Protein AF-A0A535V1Q8-F1 (afdb_monomer)

Solvent-accessible surface area (backbone atoms only — not comparable to full-atom values): 14779 Å² total; per-residue (Å²): 111,71,44,49,56,50,52,43,50,46,38,48,41,29,39,69,74,66,51,69,52,62,76,58,36,22,31,28,32,49,32,78,29,27,42,42,20,44,42,46,48,55,45,46,55,75,57,19,71,94,38,51,42,44,57,33,40,35,29,72,41,60,79,84,56,92,63,55,69,59,51,49,49,54,42,44,52,53,28,53,77,60,76,33,49,66,48,80,43,81,41,83,61,75,93,63,82,60,61,65,60,43,44,51,51,47,48,54,51,53,54,52,51,51,16,60,76,67,62,24,69,32,36,40,38,44,43,26,29,54,56,33,17,50,49,19,52,53,31,53,74,71,72,47,52,78,70,43,37,24,41,76,62,60,58,54,88,44,42,27,26,56,40,42,88,38,44,61,69,45,26,46,45,28,28,60,72,72,70,49,82,51,50,82,62,69,72,67,69,35,72,92,36,68,69,27,36,39,64,75,47,49,51,54,58,46,31,74,79,36,78,60,40,54,58,51,40,36,50,47,12,52,53,39,39,53,56,38,55,77,67,69,54,76,92,71,66,91,68,78,74,82,90,70,78,76,76,79,84,60,88,83,71,81,83,78,80,85,77,94,81,80,84,136

Sequence (264 aa):
MPAVARVRREVARALDRDRLIAPGEGVVVACSGGPDSTTLLDALARLAPPRGLRLCAVHVDHGLREGSAAEADVVAAEASRLGVTFAALRVEVEPGGSLQDAARRARHTALRAAAAEHGAGSIALGHTADDQAETVLMRALSGATPRALAGMAPRSGRLVRPLLRLWRRDTLAYCAALGIEPLDDPSNHDPRFLRSQVRHRLLPALEEVFPAARRRLVALAEGQRRVLEARGVPEGEERGRDGRMAEPVHPDRALSDPMLDCPP

Nearest PDB structures (foldseek):
  2e89-assembly2_C  TM=9.093E-01  e=1.420E-15  Aquifex aeolicus
  1ni5-assembly1_A-2  TM=8.760E-01  e=1.789E-12  Escherichia coli
  6scy-assembly1_A  TM=8.051E-01  e=8.244E-13  Methanococcus maripaludis S2
  6scy-assembly1_B  TM=7.962E-01  e=4.583E-12  Methanococcus maripaludis S2
  5ahw-assembly1_B  TM=5.843E-01  e=1.989E-02  Mycolicibacterium smegmatis MC2 155

Foldseek 3Di:
DVLQVVLLVLLVCCCPVVVLDAQLFEEEQEAQLALLSLLVLLSCLVVCPVRNYAYEYEYEAAVPDPPSVVSLVLSVVSCVVSVHHYDYHYFYQDDDDDSVVSSVVRSVVVQVVVCVVRVGQAYEYSAALLNQLLQLVVCVVVPHDLLSLLGDDCDARRYHYSRHHPDPVSSVVNCVVVVHDGDDDCVCCDPVDPSNCCNPPVVVVVCVVPPPSSVVSSVSSVVSVVVCVVVVNDNDHPPDDPDDDPDPPDPPPPPDDDDPDDDD

Secondary structure (DSSP, 8-state):
-HHHHHHHHHHHHHHHTS--S-TT-EEEEE--SSHHHHHHHHHHHHHSGGGT-EEEEEEEE-S-STTHHHHHHHHHHHHHHTT-EEEEEE----SSS-HHHHHHHHHHHHHHHHHHHTTEEEEEE---HHHHHHHHHHH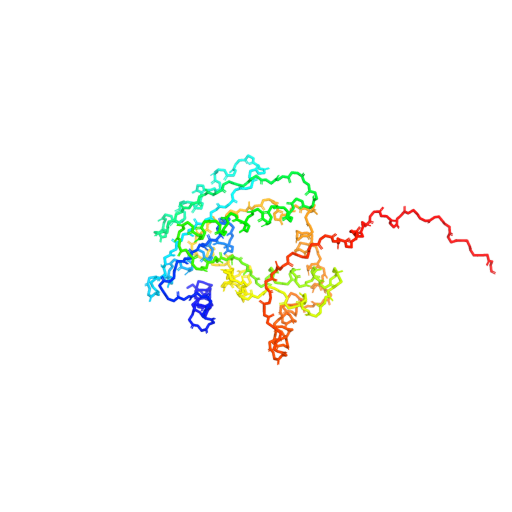HHTT--TTGGG---SEETTEE-TTTTS-HHHHHHHHHHHT------GGGG-TTSHHHHIIIIIHHHHHHHSTTHHHHHHHHHHHHHHHHHHTT-------PPPS-PPPP--GGGSS---------

pLDDT: mean 84.7, std 19.57, range [26.69, 98.44]

Structure (mmCIF, N/CA/C/O backbone):
data_AF-A0A535V1Q8-F1
#
_entry.id   AF-A0A535V1Q8-F1
#
loop_
_atom_site.group_PDB
_atom_site.id
_atom_site.type_symbol
_atom_site.label_atom_id
_atom_site.label_alt_id
_atom_site.label_comp_id
_atom_site.label_asym_id
_atom_site.label_entity_id
_atom_site.label_seq_id
_atom_site.pdbx_PDB_ins_code
_atom_site.Cartn_x
_atom_site.Cartn_y
_atom_site.Cartn_z
_atom_site.occupancy
_atom_site.B_iso_or_equiv
_atom_site.auth_seq_id
_atom_site.auth_comp_id
_atom_site.auth_asym_id
_atom_site.auth_atom_id
_atom_site.pdbx_PDB_model_num
ATOM 1 N N . MET A 1 1 ? -14.167 -18.225 -3.695 1.00 80.00 1 MET A N 1
ATOM 2 C CA . MET A 1 1 ? -13.577 -17.121 -4.492 1.00 80.00 1 MET A CA 1
ATOM 3 C C . MET A 1 1 ? -12.063 -17.078 -4.273 1.00 80.00 1 MET A C 1
ATOM 5 O O . MET A 1 1 ? -11.625 -16.604 -3.226 1.00 80.00 1 MET A O 1
ATOM 9 N N . PRO A 1 2 ? -11.251 -17.629 -5.194 1.00 90.12 2 PRO A N 1
ATOM 10 C CA . PRO A 1 2 ? -9.809 -17.832 -4.987 1.00 90.12 2 PRO A CA 1
ATOM 11 C C . PRO A 1 2 ? -9.004 -16.554 -4.699 1.00 90.12 2 PRO A C 1
ATOM 13 O O . PRO A 1 2 ? -8.135 -16.570 -3.827 1.00 90.12 2 PRO A O 1
ATOM 16 N N . ALA A 1 3 ? -9.318 -15.443 -5.378 1.00 92.50 3 ALA A N 1
ATOM 17 C CA . ALA A 1 3 ? -8.649 -14.154 -5.171 1.00 92.50 3 ALA A CA 1
ATOM 18 C C . ALA A 1 3 ? -8.839 -13.632 -3.736 1.00 92.50 3 ALA A C 1
ATOM 20 O O . ALA A 1 3 ? -7.866 -13.284 -3.068 1.00 92.50 3 ALA A O 1
ATOM 21 N N . VAL A 1 4 ? -10.075 -13.698 -3.223 1.00 96.88 4 VAL A N 1
ATOM 22 C CA . VAL A 1 4 ? -10.421 -13.289 -1.851 1.00 96.88 4 VAL A CA 1
ATOM 23 C C . VAL A 1 4 ? -9.626 -14.075 -0.814 1.00 96.88 4 VAL A C 1
ATOM 25 O O . VAL A 1 4 ? -8.990 -13.495 0.068 1.00 96.88 4 VAL A O 1
ATOM 28 N N . ALA A 1 5 ? -9.607 -15.402 -0.950 1.00 96.88 5 ALA A N 1
ATOM 29 C CA . ALA A 1 5 ? -8.863 -16.271 -0.043 1.00 96.88 5 ALA A CA 1
ATOM 30 C C . ALA A 1 5 ? -7.353 -15.994 -0.088 1.00 96.88 5 ALA A C 1
ATOM 32 O O . ALA A 1 5 ? -6.692 -16.006 0.949 1.00 96.88 5 ALA A O 1
ATOM 33 N N . ARG A 1 6 ? -6.797 -15.721 -1.276 1.00 96.94 6 ARG A N 1
ATOM 34 C CA . ARG A 1 6 ? -5.372 -15.421 -1.436 1.00 96.94 6 ARG A CA 1
ATOM 35 C C . ARG A 1 6 ? -4.975 -14.118 -0.751 1.00 96.94 6 ARG A C 1
ATOM 37 O O . ARG A 1 6 ? -4.019 -14.138 0.017 1.00 96.94 6 ARG A O 1
ATOM 44 N N . VAL A 1 7 ? -5.701 -13.026 -0.992 1.00 98.06 7 VAL A N 1
ATOM 45 C CA . VAL A 1 7 ? -5.404 -11.731 -0.361 1.00 98.06 7 VAL A CA 1
ATOM 46 C C . VAL A 1 7 ? -5.531 -11.830 1.155 1.00 98.06 7 VAL A C 1
ATOM 48 O O . VAL A 1 7 ? -4.588 -11.487 1.862 1.00 98.06 7 VAL A O 1
ATOM 51 N N . ARG A 1 8 ? -6.646 -12.371 1.670 1.00 97.69 8 ARG A N 1
ATOM 52 C CA . ARG A 1 8 ? -6.853 -12.502 3.123 1.00 97.69 8 ARG A CA 1
ATOM 53 C C . ARG A 1 8 ? -5.783 -13.364 3.782 1.00 97.69 8 ARG A C 1
ATOM 55 O O . ARG A 1 8 ? -5.332 -13.031 4.870 1.00 97.69 8 ARG A O 1
ATOM 62 N N . ARG A 1 9 ? -5.335 -14.437 3.125 1.00 97.69 9 ARG A N 1
ATOM 63 C CA . ARG A 1 9 ? -4.244 -15.280 3.631 1.00 97.69 9 ARG A CA 1
ATOM 64 C C . ARG A 1 9 ? -2.910 -14.539 3.683 1.00 97.69 9 ARG A C 1
ATOM 66 O O . ARG A 1 9 ? -2.201 -14.678 4.673 1.00 97.69 9 ARG A O 1
ATOM 73 N N . GLU A 1 10 ? -2.560 -13.763 2.658 1.00 97.62 10 GLU A N 1
ATOM 74 C CA . GLU A 1 10 ? -1.312 -12.984 2.684 1.00 97.62 10 GLU A CA 1
ATOM 75 C C . GLU A 1 10 ? -1.365 -11.851 3.716 1.00 97.62 10 GLU A C 1
ATOM 77 O O . GLU A 1 10 ? -0.395 -11.659 4.446 1.00 97.62 10 GLU A O 1
ATOM 82 N N . VAL A 1 11 ? -2.503 -11.164 3.862 1.00 97.94 11 VAL A N 1
ATOM 83 C CA . VAL A 1 11 ? -2.675 -10.155 4.920 1.00 97.94 11 VAL A CA 1
ATOM 84 C C . VAL A 1 11 ? -2.616 -10.809 6.303 1.00 97.94 11 VAL A C 1
ATOM 86 O O . VAL A 1 11 ? -1.892 -10.325 7.165 1.00 97.94 11 VAL A O 1
ATOM 89 N N . ALA A 1 12 ? -3.281 -11.948 6.515 1.00 97.50 12 ALA A N 1
ATOM 90 C CA . ALA A 1 12 ? -3.191 -12.695 7.771 1.00 97.50 12 ALA A CA 1
ATOM 91 C C . ALA A 1 12 ? -1.749 -13.125 8.076 1.00 97.50 12 ALA A C 1
ATOM 93 O O . ALA A 1 12 ? -1.276 -12.942 9.191 1.00 97.50 12 ALA A O 1
ATOM 94 N N . ARG A 1 13 ? -0.999 -13.603 7.075 1.00 96.56 13 ARG A N 1
ATOM 95 C CA . ARG A 1 13 ? 0.431 -13.906 7.225 1.00 96.56 13 ARG A CA 1
ATOM 96 C C . ARG A 1 13 ? 1.229 -12.670 7.648 1.00 96.56 13 ARG A C 1
ATOM 98 O O . ARG A 1 13 ? 2.085 -12.786 8.523 1.00 96.56 13 ARG A O 1
ATOM 105 N N . ALA A 1 14 ? 0.958 -11.514 7.048 1.00 95.75 14 ALA A N 1
ATOM 106 C CA . ALA A 1 14 ? 1.628 -10.265 7.392 1.00 95.75 14 ALA A CA 1
ATOM 107 C C . ALA A 1 14 ? 1.353 -9.843 8.852 1.00 95.75 14 ALA A C 1
ATOM 109 O O . ALA A 1 14 ? 2.249 -9.348 9.535 1.00 95.75 14 ALA A O 1
ATOM 110 N N . LEU A 1 15 ? 0.135 -10.082 9.346 1.00 95.50 15 LEU A N 1
ATOM 111 C CA . LEU A 1 15 ? -0.253 -9.813 10.733 1.00 95.50 15 LEU A CA 1
ATOM 112 C C . LEU A 1 15 ? 0.349 -10.832 11.715 1.00 95.50 15 LEU A C 1
ATOM 114 O O . LEU A 1 15 ? 0.935 -10.441 12.717 1.00 95.50 15 LEU A O 1
ATOM 118 N N . ASP A 1 16 ? 0.246 -12.129 11.423 1.00 94.06 16 ASP A N 1
ATOM 119 C CA . ASP A 1 16 ? 0.514 -13.186 12.407 1.00 94.06 16 ASP A CA 1
ATOM 120 C C . ASP A 1 16 ? 1.973 -13.647 12.399 1.00 94.06 16 ASP A C 1
ATOM 122 O O . ASP A 1 16 ? 2.599 -13.816 13.448 1.00 94.06 16 ASP A O 1
ATOM 126 N N . ARG A 1 17 ? 2.522 -13.873 11.201 1.00 92.06 17 ARG A N 1
ATOM 127 C CA . ARG A 1 17 ? 3.876 -14.410 11.024 1.00 92.06 17 ARG A CA 1
ATOM 128 C C . ARG A 1 17 ? 4.903 -13.295 11.014 1.00 92.06 17 ARG A C 1
ATOM 130 O O . ARG A 1 17 ? 5.903 -13.382 11.717 1.00 92.06 17 ARG A O 1
ATOM 137 N N . ASP A 1 18 ? 4.647 -12.275 10.202 1.00 92.19 18 ASP A N 1
ATOM 138 C CA . ASP A 1 18 ? 5.591 -11.174 10.013 1.00 92.19 18 ASP A CA 1
ATOM 139 C C . ASP A 1 18 ? 5.417 -10.100 11.112 1.00 92.19 18 ASP A C 1
ATOM 141 O O . ASP A 1 18 ? 6.227 -9.180 11.198 1.00 92.1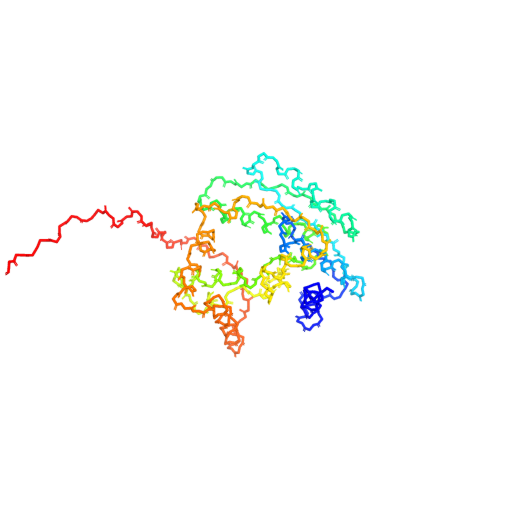9 18 ASP A O 1
ATOM 145 N N . ARG A 1 19 ? 4.386 -10.236 11.971 1.00 93.44 19 ARG A N 1
ATOM 146 C CA . ARG A 1 19 ? 4.063 -9.349 13.106 1.00 93.44 19 ARG A CA 1
ATOM 147 C C . ARG A 1 19 ? 4.113 -7.869 12.730 1.00 93.44 19 ARG A C 1
ATOM 149 O O . ARG A 1 19 ? 4.599 -7.038 13.496 1.00 93.44 19 ARG A O 1
ATOM 156 N N . LEU A 1 20 ? 3.614 -7.531 11.535 1.00 94.25 20 LEU A N 1
ATOM 157 C CA . LEU A 1 20 ? 3.649 -6.151 11.052 1.00 94.25 20 LEU A CA 1
ATOM 158 C C . LEU A 1 20 ? 2.834 -5.211 11.939 1.00 94.25 20 LEU A C 1
ATOM 160 O O . LEU A 1 20 ? 3.200 -4.046 12.042 1.00 94.25 20 LEU A O 1
ATOM 164 N N . ILE A 1 21 ? 1.762 -5.706 12.559 1.00 95.88 21 ILE A N 1
ATOM 165 C CA . ILE A 1 21 ? 0.882 -4.974 13.475 1.00 95.88 21 ILE A CA 1
ATOM 166 C C . ILE A 1 21 ? 0.687 -5.855 14.711 1.00 95.88 21 ILE A C 1
ATOM 168 O O . ILE A 1 21 ? 0.416 -7.051 14.572 1.00 95.88 21 ILE A O 1
ATOM 172 N N . ALA A 1 22 ? 0.832 -5.288 15.906 1.00 94.06 22 ALA A N 1
ATOM 173 C CA . ALA A 1 22 ? 0.635 -6.021 17.146 1.00 94.06 22 ALA A CA 1
ATOM 174 C C . ALA A 1 22 ? -0.866 -6.276 17.416 1.00 94.06 22 ALA A C 1
ATOM 176 O O . ALA A 1 22 ? -1.714 -5.455 17.062 1.00 94.06 22 ALA A O 1
ATOM 177 N N . PRO A 1 23 ? -1.233 -7.395 18.066 1.00 93.75 23 PRO A N 1
ATOM 178 C CA . PRO A 1 23 ? -2.601 -7.606 18.539 1.00 93.75 23 PRO A CA 1
ATOM 179 C C . PRO A 1 23 ? -3.069 -6.469 19.461 1.00 93.75 23 PRO A C 1
ATOM 181 O O . PRO A 1 23 ? -2.282 -5.948 20.250 1.00 93.75 23 PRO A O 1
ATOM 184 N N . GLY A 1 24 ? -4.342 -6.077 19.370 1.00 94.56 24 GLY A N 1
ATOM 185 C CA . GLY A 1 24 ? -4.908 -4.966 20.153 1.00 94.56 24 GLY A CA 1
ATOM 186 C C . GLY A 1 24 ? -4.518 -3.556 19.677 1.00 94.56 24 GLY A C 1
ATOM 187 O O . GLY A 1 24 ? -5.012 -2.560 20.213 1.00 94.56 24 GLY A O 1
ATOM 188 N N . GLU A 1 25 ? -3.628 -3.440 18.689 1.00 95.38 25 GLU A N 1
ATOM 189 C CA . GLU A 1 25 ? -3.101 -2.156 18.230 1.00 95.38 25 GLU A CA 1
ATOM 190 C C . GLU A 1 25 ? -4.149 -1.352 17.439 1.00 95.38 25 GLU A C 1
ATOM 192 O O . GLU A 1 25 ? -4.989 -1.898 16.714 1.00 95.38 25 GLU A O 1
ATOM 197 N N . GLY A 1 26 ? -4.091 -0.024 17.571 1.00 97.50 26 GLY A N 1
ATOM 198 C CA . GLY A 1 26 ? -4.796 0.887 16.672 1.00 97.50 26 GLY A CA 1
ATOM 199 C C . GLY A 1 26 ? -4.066 1.006 15.332 1.00 97.50 26 GLY A C 1
ATOM 200 O O . GLY A 1 26 ? -2.840 1.138 15.302 1.00 97.50 26 GLY A O 1
ATOM 201 N N . VAL A 1 27 ? -4.808 0.993 14.229 1.00 98.25 27 VAL A N 1
ATOM 202 C CA . VAL A 1 27 ? -4.267 1.050 12.869 1.00 98.25 27 VAL A CA 1
ATOM 203 C C . VAL A 1 27 ? -4.996 2.115 12.065 1.00 98.25 27 VAL A C 1
ATOM 205 O O . VAL A 1 27 ? -6.205 2.031 11.857 1.00 98.25 27 VAL A O 1
ATOM 208 N N . VAL A 1 28 ? -4.239 3.081 11.550 1.00 98.44 28 VAL A N 1
ATOM 209 C CA . VAL A 1 28 ? -4.724 3.987 10.506 1.00 98.44 28 VAL A CA 1
ATOM 210 C C . VAL A 1 28 ? -4.522 3.321 9.151 1.00 98.44 28 VAL A C 1
ATOM 212 O O . VAL A 1 28 ? -3.401 2.977 8.788 1.00 98.44 28 VAL A O 1
ATOM 215 N N . VAL A 1 29 ? -5.588 3.132 8.383 1.00 98.44 29 VAL A N 1
ATOM 216 C CA . VAL A 1 29 ? -5.537 2.585 7.024 1.00 98.44 29 VAL A CA 1
ATOM 217 C C . VAL A 1 29 ? -5.627 3.744 6.042 1.00 98.44 29 VAL A C 1
ATOM 219 O O . VAL A 1 29 ? -6.663 4.397 5.949 1.00 98.44 29 VAL A O 1
ATOM 222 N N . ALA A 1 30 ? -4.550 4.014 5.304 1.00 97.00 30 ALA A N 1
ATOM 223 C CA . ALA A 1 30 ? -4.549 5.071 4.299 1.00 97.00 30 ALA A CA 1
ATOM 224 C C . ALA A 1 30 ? -5.372 4.632 3.078 1.00 97.00 30 ALA A C 1
ATOM 226 O O . ALA A 1 30 ? -4.892 3.844 2.257 1.00 97.00 30 ALA A O 1
ATOM 227 N N . CYS A 1 31 ? -6.591 5.156 2.954 1.00 95.56 31 CYS A N 1
ATOM 228 C CA . CYS A 1 31 ? -7.559 4.749 1.945 1.00 95.56 31 CYS A CA 1
ATOM 229 C C . CYS A 1 31 ? -7.785 5.858 0.914 1.00 95.56 31 CYS A C 1
ATOM 231 O O . CYS A 1 31 ? -8.456 6.848 1.184 1.00 95.56 31 CYS A O 1
ATOM 233 N N . SER A 1 32 ? -7.220 5.700 -0.285 1.00 90.75 32 SER A N 1
ATOM 234 C CA . SER A 1 32 ? -7.452 6.635 -1.395 1.00 90.75 32 SER A CA 1
ATOM 235 C C . SER A 1 32 ? -8.647 6.239 -2.265 1.00 90.75 32 SER A C 1
ATOM 237 O O . SER A 1 32 ? -8.852 6.847 -3.301 1.00 90.75 32 SER A O 1
ATOM 239 N N . GLY A 1 33 ? -9.375 5.175 -1.911 1.00 89.88 33 GLY A N 1
ATOM 240 C CA . GLY A 1 33 ? -10.492 4.625 -2.693 1.00 89.88 33 GLY A CA 1
ATOM 241 C C . GLY A 1 33 ? -10.087 3.783 -3.907 1.00 89.88 33 GLY A C 1
ATOM 242 O O . GLY A 1 33 ? -10.899 3.017 -4.418 1.00 89.88 33 GLY A O 1
ATOM 243 N N . GLY A 1 34 ? -8.818 3.835 -4.319 1.00 92.81 34 GLY A N 1
ATOM 244 C CA . GLY A 1 34 ? -8.265 2.953 -5.348 1.00 92.81 34 GLY A CA 1
ATOM 245 C C . GLY A 1 34 ? -8.200 1.476 -4.922 1.00 92.81 34 GLY A C 1
ATOM 246 O O . GLY A 1 34 ? -8.210 1.174 -3.721 1.00 92.81 34 GLY A O 1
ATOM 247 N N . PRO A 1 35 ? -8.034 0.544 -5.883 1.00 94.94 35 PRO A N 1
ATOM 248 C CA . PRO A 1 35 ? -8.223 -0.898 -5.678 1.00 94.94 35 PRO A CA 1
ATOM 249 C C . PRO A 1 35 ? -7.353 -1.480 -4.566 1.00 94.94 35 PRO A C 1
ATOM 251 O O . PRO A 1 35 ? -7.832 -2.265 -3.747 1.00 94.94 35 PRO A O 1
ATOM 254 N N . ASP A 1 36 ? -6.086 -1.072 -4.494 1.00 96.88 36 ASP A N 1
ATOM 255 C CA . ASP A 1 36 ? -5.146 -1.596 -3.501 1.00 96.88 36 ASP A CA 1
ATOM 256 C C . ASP A 1 36 ? -5.506 -1.134 -2.085 1.00 96.88 36 ASP A C 1
ATOM 258 O O . ASP A 1 36 ? -5.487 -1.920 -1.137 1.00 96.88 36 ASP A O 1
ATOM 262 N N . SER A 1 37 ? -5.879 0.137 -1.936 1.00 96.44 37 SER A N 1
ATOM 263 C CA . SER A 1 37 ? -6.226 0.710 -0.636 1.00 96.44 37 SER A CA 1
ATOM 264 C C . SER A 1 37 ? -7.575 0.207 -0.116 1.00 96.44 37 SER A C 1
ATOM 266 O O . SER A 1 37 ? -7.691 -0.121 1.064 1.00 96.44 37 SER A O 1
ATOM 268 N N . THR A 1 38 ? -8.550 0.029 -1.009 1.00 96.69 38 THR A N 1
ATOM 269 C CA . THR A 1 38 ? -9.867 -0.523 -0.677 1.00 96.69 38 THR A CA 1
ATOM 270 C C . THR A 1 38 ? -9.777 -2.015 -0.358 1.00 96.69 38 THR A C 1
ATOM 272 O O . THR A 1 38 ? -10.343 -2.478 0.631 1.00 96.69 38 THR A O 1
ATOM 275 N N . THR A 1 39 ? -8.970 -2.768 -1.116 1.00 98.12 39 THR A N 1
ATOM 276 C CA . THR A 1 39 ? -8.658 -4.170 -0.798 1.00 98.12 39 THR A CA 1
ATOM 277 C C . THR A 1 39 ? -7.996 -4.299 0.572 1.00 98.12 39 THR A C 1
ATOM 279 O O . THR A 1 39 ? -8.356 -5.184 1.350 1.00 98.12 39 THR A O 1
ATOM 282 N N . LEU A 1 40 ? -7.029 -3.428 0.884 1.00 98.44 40 LEU A N 1
ATOM 283 C CA . LEU A 1 40 ? -6.369 -3.417 2.188 1.00 98.44 40 LEU A CA 1
ATOM 284 C C . LEU A 1 40 ? -7.370 -3.153 3.318 1.00 98.44 40 LEU A C 1
ATOM 286 O O . LEU A 1 40 ? -7.324 -3.854 4.330 1.00 98.44 40 LEU A O 1
ATOM 290 N N . LEU A 1 41 ? -8.264 -2.176 3.140 1.00 98.38 41 LEU A N 1
ATOM 291 C CA . LEU A 1 41 ? -9.291 -1.830 4.118 1.00 98.38 41 LEU A CA 1
ATOM 292 C C . LEU A 1 41 ? -10.244 -3.004 4.385 1.00 98.38 41 LEU A C 1
ATOM 294 O O . LEU A 1 41 ? -10.359 -3.412 5.541 1.00 98.38 41 LEU A O 1
ATOM 298 N N . ASP A 1 42 ? -10.860 -3.601 3.354 1.00 98.12 42 ASP A N 1
ATOM 299 C CA . ASP A 1 42 ? -11.758 -4.756 3.547 1.00 98.12 42 ASP A CA 1
ATOM 300 C C . ASP A 1 42 ? -11.003 -5.942 4.165 1.00 98.12 42 ASP A C 1
ATOM 302 O O . ASP A 1 42 ? -11.471 -6.531 5.141 1.00 98.12 42 ASP A O 1
ATOM 306 N N . ALA A 1 43 ? -9.805 -6.274 3.672 1.00 98.12 43 ALA A N 1
ATOM 307 C CA . ALA A 1 43 ? -9.040 -7.398 4.207 1.00 98.12 43 ALA A CA 1
ATOM 308 C C . ALA A 1 43 ? -8.686 -7.208 5.693 1.00 98.12 43 ALA A C 1
ATOM 310 O O . ALA A 1 43 ? -8.854 -8.145 6.478 1.00 98.12 43 ALA A O 1
ATOM 311 N N . LEU A 1 44 ? -8.238 -6.013 6.098 1.00 98.25 44 LEU A N 1
ATOM 312 C CA . LEU A 1 44 ? -7.956 -5.710 7.502 1.00 98.25 44 LEU A CA 1
ATOM 313 C C . LEU A 1 44 ? -9.230 -5.715 8.348 1.00 98.25 44 LEU A C 1
ATOM 315 O O . LEU A 1 44 ? -9.223 -6.334 9.408 1.00 98.25 44 LEU A O 1
ATOM 319 N N . ALA A 1 45 ? -10.326 -5.112 7.881 1.00 98.00 45 ALA A N 1
ATOM 320 C CA . ALA A 1 45 ? -11.595 -5.080 8.612 1.00 98.00 45 ALA A CA 1
ATOM 321 C C . ALA A 1 45 ? -12.125 -6.487 8.916 1.00 98.00 45 ALA A C 1
ATOM 323 O O . ALA A 1 45 ? -12.611 -6.759 10.011 1.00 98.00 45 ALA A O 1
ATOM 324 N N . ARG A 1 46 ? -11.959 -7.428 7.982 1.00 97.25 46 ARG A N 1
ATOM 325 C CA . ARG A 1 46 ? -12.375 -8.830 8.157 1.00 97.25 46 ARG A CA 1
ATOM 326 C C . ARG A 1 46 ? -11.463 -9.614 9.100 1.00 97.25 46 ARG A C 1
ATOM 328 O O . ARG A 1 46 ? -11.905 -10.588 9.704 1.00 97.25 46 ARG A O 1
ATOM 335 N N . LEU A 1 47 ? -10.192 -9.229 9.199 1.00 97.44 47 LEU A N 1
ATOM 336 C CA . LEU A 1 47 ? -9.176 -9.914 10.004 1.00 97.44 47 LEU A CA 1
ATOM 337 C C . LEU A 1 47 ? -8.959 -9.274 11.383 1.00 97.44 47 LEU A C 1
ATOM 339 O O . LEU A 1 47 ? -8.323 -9.896 12.240 1.00 97.44 47 LEU A O 1
ATOM 343 N N . ALA A 1 48 ? -9.481 -8.068 11.599 1.00 96.81 48 ALA A N 1
ATOM 344 C CA . ALA A 1 48 ? -9.338 -7.288 12.820 1.00 96.81 48 ALA A CA 1
ATOM 345 C C . ALA A 1 48 ? -10.016 -7.905 14.058 1.00 96.81 48 ALA A C 1
ATOM 347 O O . ALA A 1 48 ? -9.335 -7.975 15.084 1.00 96.81 48 ALA A O 1
ATOM 348 N N . PRO A 1 49 ? -11.272 -8.411 14.006 1.00 96.38 49 PRO A N 1
ATOM 349 C CA . PRO A 1 49 ? -11.982 -8.870 15.202 1.00 96.38 49 PRO A CA 1
ATOM 350 C C . PRO A 1 49 ? -11.242 -9.934 16.029 1.00 96.38 49 PRO A C 1
ATOM 352 O O . PRO A 1 49 ? -11.033 -9.698 17.218 1.00 96.38 49 PRO A O 1
ATOM 355 N N . PRO A 1 50 ? -10.744 -11.053 15.455 1.00 96.12 50 PRO A N 1
ATOM 356 C CA . PRO A 1 50 ? -10.025 -12.061 16.243 1.00 96.12 50 PRO A CA 1
ATOM 357 C C . PRO A 1 50 ? -8.661 -11.581 16.771 1.00 96.12 50 PRO A C 1
ATOM 359 O O . PRO A 1 50 ? -8.047 -12.267 17.580 1.00 96.12 50 PRO A O 1
ATOM 362 N N . ARG A 1 51 ? -8.165 -10.427 16.307 1.00 95.69 51 ARG A N 1
ATOM 363 C CA . ARG A 1 51 ? -6.876 -9.834 16.704 1.00 95.69 51 ARG A CA 1
ATOM 364 C C . ARG A 1 51 ? -7.038 -8.609 17.607 1.00 95.69 51 ARG A C 1
ATOM 366 O O . ARG A 1 51 ? -6.034 -8.029 18.016 1.00 95.69 51 ARG A O 1
ATOM 373 N N . GLY A 1 52 ? -8.274 -8.190 17.886 1.00 96.31 52 GLY A N 1
ATOM 374 C CA . GLY A 1 52 ? -8.574 -6.981 18.654 1.00 96.31 52 GLY A CA 1
ATOM 375 C C . GLY A 1 52 ? -8.076 -5.685 18.004 1.00 96.31 52 GLY A C 1
ATOM 376 O O . GLY A 1 52 ? -7.857 -4.706 18.712 1.00 96.31 52 GLY A O 1
ATOM 377 N N . LEU A 1 53 ? -7.842 -5.666 16.686 1.00 97.56 53 LEU A N 1
ATOM 378 C CA . LEU A 1 53 ? -7.337 -4.466 16.011 1.00 97.56 53 LEU A CA 1
ATOM 379 C C . LEU A 1 53 ? -8.426 -3.395 15.949 1.00 97.56 53 LEU A C 1
ATOM 381 O O . LEU A 1 53 ? -9.571 -3.686 15.602 1.00 97.56 53 LEU A O 1
ATOM 385 N N . ARG A 1 54 ? -8.050 -2.145 16.223 1.00 97.25 54 ARG A N 1
ATOM 386 C CA . ARG A 1 54 ? -8.940 -0.985 16.082 1.00 97.25 54 ARG A CA 1
ATOM 387 C C . ARG A 1 54 ? -8.564 -0.236 14.817 1.00 97.25 54 ARG A C 1
ATOM 389 O O . ARG A 1 54 ? -7.452 0.274 14.723 1.00 97.25 54 ARG A O 1
ATOM 396 N N . LEU A 1 55 ? -9.458 -0.201 13.837 1.00 98.12 55 LEU A N 1
ATOM 397 C CA . LEU A 1 55 ? -9.170 0.396 12.536 1.00 98.12 55 LEU A CA 1
ATOM 398 C C . LEU A 1 55 ? -9.777 1.797 12.428 1.00 98.12 55 LEU A C 1
ATOM 400 O O . LEU A 1 55 ? -10.914 2.014 12.839 1.00 98.12 55 LEU A O 1
ATOM 404 N N . CYS A 1 56 ? -9.030 2.711 11.814 1.00 97.88 56 CYS A N 1
ATOM 405 C CA . CYS A 1 56 ? -9.530 3.988 11.317 1.00 97.88 56 CYS A CA 1
ATOM 406 C C . CYS A 1 56 ? -9.106 4.144 9.851 1.00 97.88 56 CYS A C 1
ATOM 408 O O . CYS A 1 56 ? -7.913 4.129 9.544 1.00 97.88 56 CYS A O 1
ATOM 410 N N . ALA A 1 57 ? -10.063 4.246 8.936 1.00 97.94 57 ALA A N 1
ATOM 411 C CA . ALA A 1 57 ? -9.818 4.549 7.536 1.00 97.94 57 ALA A CA 1
ATOM 412 C C . ALA A 1 57 ? -9.604 6.057 7.373 1.00 97.94 57 ALA A C 1
ATOM 414 O O . ALA A 1 57 ? -10.460 6.852 7.752 1.00 97.94 57 ALA A O 1
ATOM 415 N N . VAL A 1 58 ? -8.471 6.447 6.792 1.00 96.88 58 VAL A N 1
ATOM 416 C CA . VAL A 1 58 ? -8.133 7.852 6.559 1.00 96.88 58 VAL A CA 1
ATOM 417 C C . VAL A 1 58 ? -7.975 8.104 5.069 1.00 96.88 58 VAL A C 1
ATOM 419 O O . VAL A 1 58 ? -7.072 7.547 4.434 1.00 96.88 58 VAL A O 1
ATOM 422 N N . HIS A 1 59 ? -8.831 8.964 4.528 1.00 94.50 59 HIS A N 1
ATOM 423 C CA . HIS A 1 59 ? -8.688 9.519 3.188 1.00 94.50 59 HIS A CA 1
ATOM 424 C C . HIS A 1 59 ? -7.960 10.862 3.271 1.00 94.50 59 HIS A C 1
ATOM 426 O O . HIS A 1 59 ? -8.256 11.674 4.144 1.00 94.50 59 HIS A O 1
ATOM 432 N N . VAL A 1 60 ? -6.988 11.089 2.387 1.00 90.19 60 VAL A N 1
ATOM 433 C CA . VAL A 1 60 ? -6.258 12.360 2.317 1.00 90.19 60 VAL A CA 1
ATOM 434 C C . VAL A 1 60 ? -6.558 13.009 0.978 1.00 90.19 60 VAL A C 1
ATOM 436 O O . VAL A 1 60 ? -6.076 12.533 -0.049 1.00 90.19 60 VAL A O 1
ATOM 439 N N . ASP A 1 61 ? -7.325 14.090 1.022 1.00 83.81 61 ASP A N 1
ATOM 440 C CA . ASP A 1 61 ? -7.618 14.941 -0.119 1.00 83.81 61 ASP A CA 1
ATOM 441 C C . ASP A 1 61 ? -6.510 15.990 -0.272 1.00 83.81 61 ASP A C 1
ATOM 443 O O . ASP A 1 61 ? -6.205 16.746 0.652 1.00 83.81 61 ASP A O 1
ATOM 447 N N . HIS A 1 62 ? -5.901 16.031 -1.452 1.00 72.88 62 HIS A N 1
ATOM 448 C CA . HIS A 1 62 ? -4.843 16.975 -1.798 1.00 72.88 62 HIS A CA 1
ATOM 449 C C . HIS A 1 62 ? -5.367 18.325 -2.312 1.00 72.88 62 HIS A C 1
ATOM 451 O O . HIS A 1 62 ? -4.566 19.205 -2.617 1.00 72.88 62 HIS A O 1
ATOM 457 N N . GLY A 1 63 ? -6.688 18.484 -2.462 1.00 65.25 63 GLY A N 1
ATOM 458 C CA . GLY A 1 63 ? -7.324 19.713 -2.940 1.00 65.25 63 GLY A CA 1
ATOM 459 C C . GLY A 1 63 ? -6.973 20.073 -4.386 1.00 65.25 63 GLY A C 1
ATOM 460 O O . GLY A 1 63 ? -7.134 21.220 -4.788 1.00 65.25 63 GLY A O 1
ATOM 461 N N . LEU A 1 64 ? -6.456 19.116 -5.164 1.00 61.03 64 LEU A N 1
ATOM 462 C CA . LEU A 1 64 ? -5.897 19.370 -6.495 1.00 61.03 64 LEU A CA 1
ATOM 463 C C . LEU A 1 64 ? -6.958 19.427 -7.608 1.00 61.03 64 LEU A C 1
ATOM 465 O O . LEU A 1 64 ? -6.610 19.791 -8.731 1.00 61.03 64 LEU A O 1
ATOM 469 N N . ARG A 1 65 ? -8.213 19.022 -7.348 1.00 61.75 65 ARG A N 1
ATOM 470 C CA . ARG A 1 65 ? -9.275 18.904 -8.367 1.00 61.75 65 ARG A CA 1
ATOM 471 C C . ARG A 1 65 ? -10.676 19.123 -7.792 1.00 61.75 65 ARG A C 1
ATOM 473 O O . ARG A 1 65 ? -10.934 18.795 -6.637 1.00 61.75 65 ARG A O 1
ATOM 480 N N . GLU A 1 66 ? -11.590 19.608 -8.630 1.00 57.72 66 GLU A N 1
ATOM 481 C CA . GLU A 1 66 ? -13.033 19.539 -8.369 1.00 57.72 66 GLU A CA 1
ATOM 482 C C . GLU A 1 66 ? -13.493 18.069 -8.366 1.00 57.72 66 GLU A C 1
ATOM 484 O O . GLU A 1 66 ? -13.082 17.291 -9.225 1.00 57.72 66 GLU A O 1
ATOM 489 N N . GLY A 1 67 ? -14.323 17.680 -7.390 1.00 63.41 67 GLY A N 1
ATOM 490 C CA . GLY A 1 67 ? -14.844 16.309 -7.245 1.00 63.41 67 GLY A CA 1
ATOM 491 C C . GLY A 1 67 ? -14.186 15.455 -6.152 1.00 63.41 67 GLY A C 1
ATOM 492 O O . GLY A 1 67 ? -14.719 14.399 -5.823 1.00 63.41 67 GLY A O 1
ATOM 493 N N . SER A 1 68 ? -13.108 15.924 -5.513 1.00 68.38 68 SER A N 1
ATOM 494 C CA . SER A 1 68 ? -12.424 15.191 -4.430 1.00 68.38 68 SER A CA 1
ATOM 495 C C . SER A 1 68 ? -13.312 14.905 -3.208 1.00 68.38 68 SER A C 1
ATOM 497 O O . SER A 1 68 ? -13.152 13.888 -2.538 1.00 68.38 68 SER A O 1
ATOM 499 N N . ALA A 1 69 ? -14.306 15.759 -2.947 1.00 70.75 69 ALA A N 1
ATOM 500 C CA . ALA A 1 69 ? -15.298 15.528 -1.897 1.00 70.75 69 ALA A CA 1
ATOM 501 C C . ALA A 1 69 ? -16.142 14.265 -2.157 1.00 70.75 69 ALA A C 1
ATOM 503 O O . ALA A 1 69 ? -16.378 13.488 -1.236 1.00 70.75 69 ALA A O 1
ATOM 504 N N . ALA A 1 70 ? -16.517 14.009 -3.415 1.00 77.75 70 ALA A N 1
ATOM 505 C CA . ALA A 1 70 ? -17.278 12.815 -3.782 1.00 77.75 70 ALA A CA 1
ATOM 506 C C . ALA A 1 70 ? -16.433 11.533 -3.650 1.00 77.75 70 ALA A C 1
ATOM 508 O O . ALA A 1 70 ? -16.958 10.471 -3.320 1.00 77.75 70 ALA A O 1
ATOM 509 N N . GLU A 1 71 ? -15.113 11.624 -3.851 1.00 84.00 71 GLU A N 1
ATOM 510 C CA . GLU A 1 71 ? -14.191 10.512 -3.593 1.00 84.00 71 GLU A CA 1
ATOM 511 C C . GLU A 1 71 ? -14.152 10.151 -2.101 1.00 84.00 71 GLU A C 1
ATOM 513 O O . GLU A 1 71 ? -14.197 8.971 -1.739 1.00 84.00 71 GLU A O 1
ATOM 518 N N . ALA A 1 72 ? -14.122 11.161 -1.225 1.00 87.44 72 ALA A N 1
ATOM 519 C CA . ALA A 1 72 ? -14.176 10.955 0.217 1.00 87.44 72 ALA A CA 1
ATOM 520 C C . ALA A 1 72 ? -15.488 10.277 0.648 1.00 87.44 72 ALA A C 1
ATOM 522 O O . ALA A 1 72 ? -15.440 9.365 1.474 1.00 87.44 72 ALA A O 1
ATOM 523 N N . ASP A 1 73 ? -16.625 10.646 0.049 1.00 88.94 73 ASP A N 1
ATOM 524 C CA . ASP A 1 73 ? -17.930 10.033 0.330 1.00 88.94 73 ASP A CA 1
ATOM 525 C C . ASP A 1 73 ? -17.968 8.543 -0.042 1.00 88.94 73 ASP A C 1
ATOM 527 O O . ASP A 1 73 ? -18.482 7.720 0.721 1.00 88.94 73 ASP A O 1
ATOM 531 N N . VAL A 1 74 ? -17.364 8.163 -1.173 1.00 89.25 74 VAL A N 1
ATOM 532 C CA . VAL A 1 74 ? -17.256 6.751 -1.582 1.00 89.25 74 VAL A CA 1
ATOM 533 C C . VAL A 1 74 ? -16.428 5.953 -0.572 1.00 89.25 74 VAL A C 1
ATOM 535 O O . VAL A 1 74 ? -16.823 4.859 -0.159 1.00 89.25 74 VAL A O 1
ATOM 538 N N . VAL A 1 75 ? -15.299 6.503 -0.119 1.00 92.06 75 VAL A N 1
ATOM 539 C CA . VAL A 1 75 ? -14.465 5.845 0.898 1.00 92.06 75 VAL A CA 1
ATOM 540 C C . VAL A 1 75 ? -15.181 5.781 2.252 1.00 92.06 75 VAL A C 1
ATOM 542 O O . VAL A 1 75 ? -15.080 4.765 2.945 1.00 92.06 75 VAL A O 1
ATOM 545 N N . ALA A 1 76 ? -15.926 6.824 2.619 1.00 94.00 76 ALA A N 1
ATOM 546 C CA . ALA A 1 76 ? -16.715 6.871 3.845 1.00 94.00 76 ALA A CA 1
ATOM 547 C C . ALA A 1 76 ? -17.812 5.797 3.852 1.00 94.00 76 ALA A C 1
ATOM 549 O O . ALA A 1 76 ? -17.975 5.089 4.849 1.00 94.00 76 ALA A O 1
ATOM 550 N N . ALA A 1 77 ? -18.525 5.632 2.735 1.00 93.31 77 ALA A N 1
ATOM 551 C CA . ALA A 1 77 ? -19.551 4.606 2.576 1.00 93.31 77 ALA A CA 1
ATOM 552 C C . ALA A 1 77 ? -18.968 3.192 2.727 1.00 93.31 77 ALA A C 1
ATOM 554 O O . ALA A 1 77 ? -19.525 2.359 3.447 1.00 93.31 77 ALA A O 1
ATOM 555 N N . GLU A 1 78 ? -17.809 2.933 2.118 1.00 93.56 78 GLU A N 1
ATOM 556 C CA . GLU A 1 78 ? -17.134 1.640 2.235 1.00 93.56 78 GLU A CA 1
ATOM 557 C C . GLU A 1 78 ? -16.633 1.373 3.664 1.00 93.56 78 GLU A C 1
ATOM 559 O O . GLU A 1 78 ? -16.822 0.277 4.196 1.00 93.56 78 GLU A O 1
ATOM 564 N N . ALA A 1 79 ? -16.049 2.373 4.331 1.00 95.50 79 ALA A N 1
ATOM 565 C CA . ALA A 1 79 ? -15.642 2.256 5.731 1.00 95.50 79 ALA A CA 1
ATOM 566 C C . ALA A 1 79 ? -16.846 1.983 6.652 1.00 95.50 79 ALA A C 1
ATOM 568 O O . ALA A 1 79 ? -16.785 1.090 7.501 1.00 95.50 79 ALA A O 1
ATOM 569 N N . SER A 1 80 ? -17.965 2.679 6.428 1.00 96.31 80 SER A N 1
ATOM 570 C CA . SER A 1 80 ? -19.218 2.483 7.163 1.00 96.31 80 SER A CA 1
ATOM 571 C C . SER A 1 80 ? -19.766 1.062 6.997 1.00 96.31 80 SER A C 1
ATOM 573 O O . SER A 1 80 ? -20.055 0.389 7.989 1.00 96.31 80 SER A O 1
ATOM 575 N N . ARG A 1 81 ? -19.798 0.538 5.762 1.00 95.44 81 ARG A N 1
ATOM 576 C CA . ARG A 1 81 ? -20.209 -0.847 5.454 1.00 95.44 81 ARG A CA 1
ATOM 577 C C . ARG A 1 81 ? -19.371 -1.894 6.197 1.00 95.44 81 ARG A C 1
ATOM 579 O O . ARG A 1 81 ? -19.848 -2.993 6.488 1.00 95.44 81 ARG A O 1
ATOM 586 N N . LEU A 1 82 ? -18.114 -1.569 6.484 1.00 96.19 82 LEU A N 1
ATOM 587 C CA . LEU A 1 82 ? -17.174 -2.429 7.198 1.00 96.19 82 LEU A CA 1
ATOM 588 C C . LEU A 1 82 ? -17.190 -2.227 8.722 1.00 96.19 82 LEU A C 1
ATOM 590 O O . LEU A 1 82 ? -16.500 -2.968 9.421 1.00 96.19 82 LEU A O 1
ATOM 594 N N . GLY A 1 83 ? -17.960 -1.264 9.240 1.00 96.62 83 GLY A N 1
ATOM 595 C CA . GLY A 1 83 ? -17.965 -0.903 10.659 1.00 96.62 83 GLY A CA 1
ATOM 596 C C . GLY A 1 83 ? -16.649 -0.267 11.121 1.00 96.62 83 GLY A C 1
ATOM 597 O O . GLY A 1 83 ? -16.247 -0.448 12.269 1.00 96.62 83 GLY A O 1
ATOM 598 N N . VAL A 1 84 ? -15.947 0.424 10.219 1.00 97.50 84 VAL A N 1
ATOM 599 C CA . VAL A 1 84 ? -14.648 1.060 10.471 1.00 97.50 84 VAL A CA 1
ATOM 600 C C . VAL A 1 84 ? -14.830 2.571 10.597 1.00 97.50 84 VAL A C 1
ATOM 602 O O . VAL A 1 84 ? -15.496 3.191 9.771 1.00 97.50 84 VAL A O 1
ATOM 605 N N . THR A 1 85 ? -14.208 3.177 11.613 1.00 96.81 85 THR A N 1
ATOM 606 C CA . THR A 1 85 ? -14.176 4.638 11.775 1.00 96.81 85 THR A CA 1
ATOM 607 C C . THR A 1 85 ? -13.540 5.291 10.553 1.00 96.81 85 THR A C 1
ATOM 609 O O . THR A 1 85 ? -12.531 4.796 10.057 1.00 96.81 85 THR A O 1
ATOM 612 N N . PHE A 1 86 ? -14.093 6.408 10.087 1.00 96.81 86 PHE A N 1
ATOM 613 C CA . PHE A 1 86 ? -13.590 7.135 8.925 1.00 96.81 86 PHE A CA 1
ATOM 614 C C . PHE A 1 86 ? -13.206 8.572 9.284 1.00 96.81 86 PHE A C 1
ATOM 616 O O . PHE A 1 86 ? -13.921 9.233 10.036 1.00 96.81 86 PHE A O 1
ATOM 623 N N . ALA A 1 87 ? -12.108 9.054 8.704 1.00 94.56 87 ALA A N 1
ATOM 624 C CA . ALA A 1 87 ? -11.720 10.457 8.718 1.00 94.56 87 ALA A CA 1
ATOM 625 C C . ALA A 1 87 ? -11.239 10.896 7.327 1.00 94.56 87 ALA A C 1
ATOM 627 O O . ALA A 1 87 ? -10.438 10.214 6.682 1.00 94.56 87 ALA A O 1
ATOM 628 N N . ALA A 1 88 ? -11.693 12.065 6.885 1.00 92.81 88 ALA A N 1
ATOM 629 C CA . ALA A 1 88 ? -11.175 12.739 5.703 1.00 92.81 88 ALA A CA 1
ATOM 630 C C . ALA A 1 88 ? -10.282 13.901 6.145 1.00 92.81 88 ALA A C 1
ATOM 632 O O . ALA A 1 88 ? -10.688 14.735 6.952 1.00 92.81 88 ALA A O 1
ATOM 633 N N . LEU A 1 89 ? -9.063 13.954 5.619 1.00 90.62 89 LEU A N 1
ATOM 634 C CA . LEU A 1 89 ? -8.105 15.018 5.887 1.00 90.62 89 LEU A CA 1
ATOM 635 C C . LEU A 1 89 ? -7.853 15.780 4.601 1.00 90.62 89 LEU A C 1
ATOM 637 O O . LEU A 1 89 ? -7.509 15.177 3.588 1.00 90.62 89 LEU A O 1
ATOM 641 N N . ARG A 1 90 ? -7.952 17.103 4.656 1.00 86.94 90 ARG A N 1
ATOM 642 C CA . ARG A 1 90 ? -7.526 17.964 3.559 1.00 86.94 90 ARG A CA 1
ATOM 643 C C . ARG A 1 90 ? -6.100 18.427 3.814 1.00 86.94 90 ARG A C 1
ATOM 645 O O . ARG A 1 90 ? -5.788 18.880 4.913 1.00 86.94 90 ARG A O 1
ATOM 652 N N . VAL A 1 91 ? -5.238 18.302 2.813 1.00 84.38 91 VAL A N 1
ATOM 653 C CA . VAL A 1 91 ? -3.875 18.833 2.852 1.00 84.38 91 VAL A CA 1
ATOM 654 C C . VAL A 1 91 ? -3.680 19.834 1.732 1.00 84.38 91 VAL A C 1
ATOM 656 O O . VAL A 1 91 ? -4.038 19.579 0.586 1.00 84.38 91 VAL A O 1
ATOM 659 N N . GLU A 1 92 ? -3.071 20.961 2.069 1.00 78.69 92 GLU A N 1
ATOM 660 C CA . GLU A 1 92 ? -2.626 21.942 1.091 1.00 78.69 92 GLU A CA 1
ATOM 661 C C . GLU A 1 92 ? -1.201 21.589 0.664 1.00 78.69 92 GLU A C 1
ATOM 663 O O . GLU A 1 92 ? -0.338 21.264 1.488 1.00 78.69 92 GLU A O 1
ATOM 668 N N . VAL A 1 93 ? -0.971 21.568 -0.646 1.00 75.06 93 VAL A N 1
ATOM 669 C CA . VAL A 1 93 ? 0.347 21.299 -1.215 1.00 75.06 93 VAL A CA 1
ATOM 670 C C . VAL A 1 93 ? 0.903 22.620 -1.717 1.00 75.06 93 VAL A C 1
ATOM 672 O O . VAL A 1 93 ? 0.467 23.123 -2.749 1.00 75.06 93 VAL A O 1
ATOM 675 N N . GLU A 1 94 ? 1.863 23.169 -0.976 1.00 65.94 94 GLU A N 1
ATOM 676 C CA . GLU A 1 94 ? 2.542 24.406 -1.357 1.00 65.94 94 GLU A CA 1
ATOM 677 C C . GLU A 1 94 ? 3.186 24.283 -2.752 1.00 65.94 94 GLU A C 1
ATOM 679 O O . GLU A 1 94 ? 3.862 23.280 -3.032 1.00 65.94 94 GLU A O 1
ATOM 684 N N . PRO A 1 95 ? 3.027 25.288 -3.633 1.00 57.50 95 PRO A N 1
ATOM 685 C CA . PRO A 1 95 ? 3.703 25.315 -4.923 1.00 57.50 95 PRO A CA 1
ATOM 686 C C . PRO A 1 95 ? 5.226 25.426 -4.737 1.00 57.50 95 PRO A C 1
ATOM 688 O O . PRO A 1 95 ? 5.742 26.450 -4.297 1.00 57.50 95 PRO A O 1
ATOM 691 N N . GLY A 1 96 ? 5.975 24.378 -5.092 1.00 56.22 96 GLY A N 1
ATOM 692 C CA . GLY A 1 96 ? 7.440 24.413 -5.063 1.00 56.22 96 GLY A CA 1
ATOM 693 C C . GLY A 1 96 ? 8.097 23.057 -5.329 1.00 56.22 96 GLY A C 1
ATOM 694 O O . GLY A 1 96 ? 7.845 22.075 -4.632 1.00 56.22 96 GLY A O 1
ATOM 695 N N . GLY A 1 97 ? 8.978 22.993 -6.333 1.00 65.75 97 GLY A N 1
ATOM 696 C CA . GLY A 1 97 ? 9.701 21.772 -6.708 1.00 65.75 97 GLY A CA 1
ATOM 697 C C . GLY A 1 97 ? 8.809 20.673 -7.309 1.00 65.75 97 GLY A C 1
ATOM 698 O O . GLY A 1 97 ? 7.828 20.949 -7.994 1.00 65.75 97 GLY A O 1
ATOM 699 N N . SER A 1 98 ? 9.165 19.404 -7.077 1.00 72.62 98 SER A N 1
ATOM 700 C CA . SER A 1 98 ? 8.370 18.245 -7.514 1.00 72.62 98 SER A CA 1
ATOM 701 C C . SER A 1 98 ? 7.050 18.178 -6.735 1.00 72.62 98 SER A C 1
ATOM 703 O O . SER 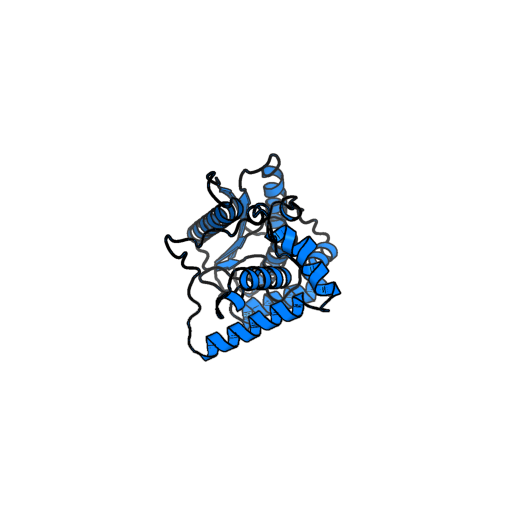A 1 98 ? 7.021 17.756 -5.575 1.00 72.62 98 SER A O 1
ATOM 705 N N . LEU A 1 99 ? 5.947 18.572 -7.384 1.00 74.12 99 LEU A N 1
ATOM 706 C CA . LEU A 1 99 ? 4.587 18.546 -6.824 1.00 74.12 99 LEU A CA 1
ATOM 707 C C . LEU A 1 99 ? 4.223 17.169 -6.237 1.00 74.12 99 LEU A C 1
ATOM 709 O O . LEU A 1 99 ? 3.574 17.091 -5.196 1.00 74.12 99 LEU A O 1
ATOM 713 N N . GLN A 1 100 ? 4.691 16.075 -6.852 1.00 72.94 100 GLN A N 1
ATOM 714 C CA . GLN A 1 100 ? 4.460 14.718 -6.343 1.00 72.94 100 GLN A CA 1
ATOM 715 C C . GLN A 1 100 ? 5.171 14.453 -5.017 1.00 72.94 100 GLN A C 1
ATOM 717 O O . GLN A 1 100 ? 4.593 13.839 -4.119 1.00 72.94 100 GLN A O 1
ATOM 722 N N . ASP A 1 101 ? 6.413 14.915 -4.870 1.00 76.06 101 ASP A N 1
ATOM 723 C CA . ASP A 1 101 ? 7.158 14.723 -3.629 1.00 76.06 101 ASP A CA 1
ATOM 724 C C . ASP A 1 101 ? 6.582 15.586 -2.505 1.00 76.06 101 ASP A C 1
ATOM 726 O O . ASP A 1 101 ? 6.501 15.131 -1.362 1.00 76.06 101 ASP A O 1
ATOM 730 N N . ALA A 1 102 ? 6.134 16.804 -2.825 1.00 80.56 102 ALA A N 1
ATOM 731 C CA . ALA A 1 102 ? 5.427 17.671 -1.887 1.00 80.56 102 ALA A CA 1
ATOM 732 C C . ALA A 1 102 ? 4.104 17.038 -1.423 1.00 80.56 102 ALA A C 1
ATOM 734 O O . ALA A 1 102 ? 3.902 16.868 -0.218 1.00 80.56 102 ALA A O 1
ATOM 735 N N . ALA A 1 103 ? 3.263 16.574 -2.354 1.00 80.31 103 ALA A N 1
ATOM 736 C CA . ALA A 1 103 ? 2.007 15.889 -2.042 1.00 80.31 103 ALA A CA 1
ATOM 737 C C . ALA A 1 103 ? 2.232 14.608 -1.221 1.00 80.31 103 ALA A C 1
ATOM 739 O O . ALA A 1 103 ? 1.537 14.361 -0.233 1.00 80.31 103 ALA A O 1
ATOM 740 N N . ARG A 1 104 ? 3.258 13.814 -1.560 1.00 83.56 104 ARG A N 1
ATOM 741 C CA . ARG A 1 104 ? 3.637 12.612 -0.802 1.00 83.56 104 ARG A CA 1
ATOM 742 C C . ARG A 1 104 ? 4.066 12.951 0.626 1.00 83.56 104 ARG A C 1
ATOM 744 O O . ARG A 1 104 ? 3.647 12.265 1.560 1.00 83.56 104 ARG A O 1
ATOM 751 N N . ARG A 1 105 ? 4.882 13.996 0.818 1.00 85.56 105 ARG A N 1
ATOM 752 C CA . ARG A 1 105 ? 5.292 14.457 2.156 1.00 85.56 105 ARG A CA 1
ATOM 753 C C . ARG A 1 105 ? 4.093 14.935 2.969 1.00 85.56 105 ARG A C 1
ATOM 755 O O . ARG A 1 105 ? 3.937 14.481 4.102 1.00 85.56 105 ARG A O 1
ATOM 762 N N . ALA A 1 106 ? 3.233 15.766 2.380 1.00 87.19 106 ALA A N 1
ATOM 763 C CA . ALA A 1 106 ? 2.009 16.249 3.014 1.00 87.19 106 ALA A CA 1
ATOM 764 C C . ALA A 1 106 ? 1.106 15.081 3.443 1.00 87.19 106 ALA A C 1
ATOM 766 O O . ALA A 1 106 ? 0.716 15.000 4.608 1.00 87.19 106 ALA A O 1
ATOM 767 N N . ARG A 1 107 ? 0.896 14.093 2.557 1.00 89.94 107 ARG A N 1
ATOM 768 C CA . ARG A 1 107 ? 0.149 12.862 2.866 1.00 89.94 107 ARG A CA 1
ATOM 769 C C . ARG A 1 107 ? 0.722 12.124 4.066 1.00 89.94 107 ARG A C 1
ATOM 771 O O . ARG A 1 107 ? -0.007 11.749 4.976 1.00 89.94 107 ARG A O 1
ATOM 778 N N . HIS A 1 108 ? 2.031 11.881 4.064 1.00 90.00 108 HIS A N 1
ATOM 779 C CA . HIS A 1 108 ? 2.681 11.142 5.143 1.00 90.00 108 HIS A CA 1
ATOM 780 C C . HIS A 1 108 ? 2.593 11.894 6.476 1.00 90.00 108 HIS A C 1
ATOM 782 O O . HIS A 1 108 ? 2.444 11.264 7.521 1.00 90.00 108 HIS A O 1
ATOM 788 N N . THR A 1 109 ? 2.677 13.224 6.454 1.00 91.44 109 THR A N 1
ATOM 789 C CA . THR A 1 109 ? 2.517 14.056 7.650 1.00 91.44 109 THR A CA 1
ATOM 790 C C . THR A 1 109 ? 1.088 14.002 8.183 1.00 91.44 109 THR A C 1
ATOM 792 O O . THR A 1 109 ? 0.919 13.713 9.366 1.00 91.44 109 THR A O 1
ATOM 795 N N . ALA A 1 110 ? 0.077 14.152 7.327 1.00 92.81 110 ALA A N 1
ATOM 796 C CA . ALA A 1 110 ? -1.327 14.044 7.724 1.00 92.81 110 ALA A CA 1
ATOM 797 C C . ALA A 1 110 ? -1.668 12.661 8.302 1.00 92.81 110 ALA A C 1
ATOM 799 O O . ALA A 1 110 ? -2.260 12.560 9.373 1.00 92.81 110 ALA A O 1
ATOM 800 N N . LEU A 1 111 ? -1.201 11.581 7.665 1.00 94.56 111 LEU A N 1
ATOM 801 C CA . LEU A 1 111 ? -1.403 10.219 8.172 1.00 94.56 111 LEU A CA 1
ATOM 802 C C . LEU A 1 111 ? -0.737 9.991 9.537 1.00 94.56 111 LEU A C 1
ATOM 804 O O . LEU A 1 111 ? -1.282 9.276 10.375 1.00 94.56 111 LEU A O 1
ATOM 808 N N . ARG A 1 112 ? 0.438 10.587 9.779 1.00 94.75 112 ARG A N 1
ATOM 809 C CA . ARG A 1 112 ? 1.102 10.520 11.091 1.00 94.75 112 ARG A CA 1
ATOM 810 C C . ARG A 1 112 ? 0.344 11.296 12.162 1.00 94.75 112 ARG A C 1
ATOM 812 O O . ARG A 1 112 ? 0.259 10.800 13.282 1.00 94.75 112 ARG A O 1
ATOM 819 N N . ALA A 1 113 ? -0.204 12.461 11.822 1.00 93.94 113 ALA A N 1
ATOM 820 C CA . ALA A 1 113 ? -1.038 13.240 12.731 1.00 93.94 113 ALA A CA 1
ATOM 821 C C . ALA A 1 113 ? -2.305 12.459 13.121 1.00 93.94 113 ALA A C 1
ATOM 823 O O . ALA A 1 113 ? -2.541 12.250 14.308 1.00 93.94 113 ALA A O 1
ATOM 824 N N . ALA A 1 114 ? -3.024 11.897 12.145 1.00 94.50 114 ALA A N 1
ATOM 825 C CA . ALA A 1 114 ? -4.198 11.063 12.410 1.00 94.50 114 ALA A CA 1
ATOM 826 C C . ALA A 1 114 ? -3.866 9.806 13.223 1.00 94.50 114 ALA A C 1
ATOM 828 O O . ALA A 1 114 ? -4.626 9.399 14.098 1.00 94.50 114 ALA A O 1
ATOM 829 N N . ALA A 1 115 ? -2.703 9.191 12.985 1.00 95.00 115 ALA A N 1
ATOM 830 C CA . ALA A 1 115 ? -2.268 8.064 13.801 1.00 95.00 115 ALA A CA 1
ATOM 831 C C . ALA A 1 115 ? -2.020 8.464 15.262 1.00 95.00 115 ALA A C 1
ATOM 833 O O . ALA A 1 115 ? -2.304 7.676 16.158 1.00 95.00 115 ALA A O 1
ATOM 834 N N . ALA A 1 116 ? -1.509 9.670 15.521 1.00 94.62 116 ALA A N 1
ATOM 835 C CA . ALA A 1 116 ? -1.362 10.174 16.883 1.00 94.62 116 ALA A CA 1
ATOM 836 C C . ALA A 1 116 ? -2.728 10.457 17.532 1.00 94.62 116 ALA A C 1
ATOM 838 O O . ALA A 1 116 ? -2.962 10.008 18.651 1.00 94.62 116 ALA A O 1
ATOM 839 N N . GLU A 1 117 ? -3.633 11.121 16.812 1.00 94.56 117 GLU A N 1
ATOM 840 C CA . GLU A 1 117 ? -4.982 11.470 17.278 1.00 94.56 117 GLU A CA 1
ATOM 841 C C . GLU A 1 117 ? -5.820 10.235 17.642 1.00 94.56 117 GLU A C 1
ATOM 843 O O . GLU A 1 117 ? -6.442 10.183 18.701 1.00 94.56 117 GLU A O 1
ATOM 848 N N . HIS A 1 118 ? -5.774 9.192 16.813 1.00 92.38 118 HIS A N 1
ATOM 849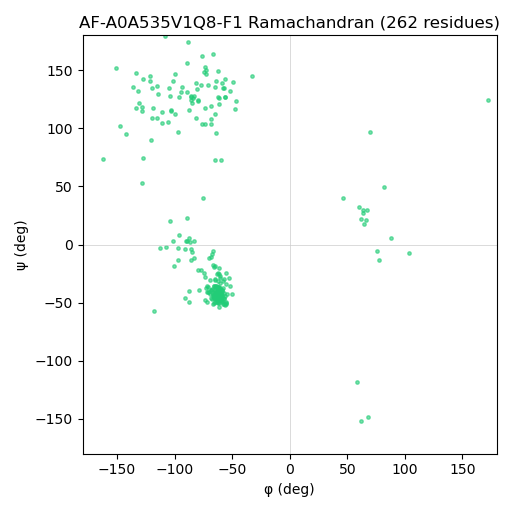 C CA . HIS A 1 118 ? -6.515 7.950 17.046 1.00 92.38 118 HIS A CA 1
ATOM 850 C C . HIS A 1 118 ? -5.764 6.925 17.914 1.00 92.38 118 HIS A C 1
ATOM 852 O O . HIS A 1 118 ? -6.224 5.790 18.061 1.00 92.38 118 HIS A O 1
ATOM 858 N N . GLY A 1 119 ? -4.595 7.275 18.467 1.00 93.31 119 GLY A N 1
ATOM 859 C CA . GLY A 1 119 ? -3.784 6.354 19.272 1.00 93.31 119 GLY A CA 1
ATOM 860 C C . GLY A 1 119 ? -3.333 5.102 18.504 1.00 93.31 119 GLY A C 1
ATOM 861 O O . GLY A 1 119 ? -3.223 4.018 19.081 1.00 93.31 119 GLY A O 1
ATOM 862 N N . ALA A 1 120 ? -3.107 5.230 17.195 1.00 95.94 120 ALA A N 1
ATOM 863 C CA . ALA A 1 120 ? -2.671 4.154 16.319 1.00 95.94 120 ALA A CA 1
ATOM 864 C C . ALA A 1 120 ? -1.141 4.000 16.323 1.00 95.94 120 ALA A C 1
ATOM 866 O O . ALA A 1 120 ? -0.381 4.948 16.082 1.00 95.94 120 ALA A O 1
ATOM 867 N N . GLY A 1 121 ? -0.674 2.774 16.563 1.00 95.69 121 GLY A N 1
ATOM 868 C CA . GLY A 1 121 ? 0.752 2.444 16.515 1.00 95.69 121 GLY A CA 1
ATOM 869 C C . GLY A 1 121 ? 1.267 2.241 15.085 1.00 95.69 121 GLY A C 1
ATOM 870 O O . GLY A 1 121 ? 2.460 2.430 14.826 1.00 95.69 121 GLY A O 1
ATOM 871 N N . SER A 1 122 ? 0.360 1.942 14.147 1.00 97.62 122 SER A N 1
ATOM 872 C CA . SER A 1 122 ? 0.685 1.597 12.765 1.00 97.62 122 SER A CA 1
ATOM 873 C C . SER A 1 122 ? -0.184 2.344 11.756 1.00 97.62 122 SER A C 1
ATOM 875 O O . SER A 1 122 ? -1.359 2.627 11.986 1.00 97.62 122 SER A O 1
ATOM 877 N N . ILE A 1 123 ? 0.412 2.631 10.600 1.00 98.38 123 ILE A N 1
ATOM 878 C CA . ILE A 1 123 ? -0.225 3.231 9.427 1.00 98.38 123 ILE A CA 1
ATOM 879 C C . ILE A 1 123 ? -0.087 2.238 8.273 1.00 98.38 123 ILE A C 1
ATOM 881 O O . ILE A 1 123 ? 1.012 2.029 7.754 1.00 98.38 123 ILE A O 1
ATOM 885 N N . ALA A 1 124 ? -1.189 1.615 7.872 1.00 98.31 124 ALA A N 1
ATOM 886 C CA . ALA A 1 124 ? -1.226 0.637 6.798 1.00 98.31 124 ALA A CA 1
ATOM 887 C C . ALA A 1 124 ? -1.388 1.320 5.431 1.00 98.31 124 ALA A C 1
ATOM 889 O O . ALA A 1 124 ? -2.307 2.111 5.219 1.00 98.31 124 ALA A O 1
ATOM 890 N N . LEU A 1 125 ? -0.485 1.000 4.499 1.00 97.81 125 LEU A N 1
ATOM 891 C CA . LEU A 1 125 ? -0.456 1.537 3.137 1.00 97.81 125 LEU A CA 1
ATOM 892 C C . LEU A 1 125 ? -0.711 0.426 2.112 1.00 97.81 125 LEU A C 1
ATOM 894 O O . LEU A 1 125 ? -0.107 -0.647 2.194 1.00 97.81 125 LEU A O 1
ATOM 898 N N . GLY A 1 126 ? -1.540 0.711 1.105 1.00 96.75 126 GLY A N 1
ATOM 899 C CA . GLY A 1 126 ? -1.894 -0.207 0.014 1.00 96.75 126 GLY A CA 1
ATOM 900 C C . GLY A 1 126 ? -0.802 -0.405 -1.043 1.00 96.75 126 GLY A C 1
ATOM 901 O O . GLY A 1 126 ? -1.110 -0.422 -2.222 1.00 96.75 126 GLY A O 1
ATOM 902 N N . HIS A 1 127 ? 0.471 -0.507 -0.652 1.00 97.38 127 HIS A N 1
ATOM 903 C CA . HIS A 1 127 ? 1.561 -0.755 -1.603 1.00 97.38 127 HIS A CA 1
ATOM 904 C C . HIS A 1 127 ? 1.657 -2.239 -1.971 1.00 97.38 127 HIS A C 1
ATOM 906 O O . HIS A 1 127 ? 1.681 -3.098 -1.086 1.00 97.38 127 HIS A O 1
ATOM 912 N N . THR A 1 128 ? 1.794 -2.514 -3.264 1.00 97.94 128 THR A N 1
ATOM 913 C CA . THR A 1 128 ? 1.845 -3.856 -3.863 1.00 97.94 128 THR A CA 1
ATOM 914 C C . THR A 1 128 ? 3.246 -4.230 -4.372 1.00 97.94 128 THR A C 1
ATOM 916 O O . THR A 1 128 ? 4.204 -3.456 -4.292 1.00 97.94 128 THR A O 1
ATOM 919 N N . ALA A 1 129 ? 3.384 -5.438 -4.916 1.00 97.75 129 ALA A N 1
ATOM 920 C CA . ALA A 1 129 ? 4.579 -5.909 -5.609 1.00 97.75 129 ALA A CA 1
ATOM 921 C C . ALA A 1 129 ? 4.864 -5.115 -6.902 1.00 97.75 129 ALA A C 1
ATOM 923 O O . ALA A 1 129 ? 6.028 -4.916 -7.252 1.00 97.75 129 ALA A O 1
ATOM 924 N N . ASP A 1 130 ? 3.833 -4.606 -7.583 1.00 97.19 130 ASP A N 1
ATOM 925 C CA . ASP A 1 130 ? 4.002 -3.710 -8.735 1.00 97.19 130 ASP A CA 1
ATOM 926 C C . ASP A 1 130 ? 4.644 -2.386 -8.300 1.00 97.19 130 ASP A C 1
ATOM 928 O O . ASP A 1 130 ? 5.638 -1.951 -8.885 1.00 97.19 130 ASP A O 1
ATOM 932 N N . ASP A 1 131 ? 4.171 -1.814 -7.187 1.00 96.25 131 ASP A N 1
ATOM 933 C CA . ASP A 1 131 ? 4.768 -0.613 -6.596 1.00 96.25 131 ASP A CA 1
ATOM 934 C C . ASP A 1 131 ? 6.229 -0.821 -6.195 1.00 96.25 131 ASP A C 1
ATOM 936 O O . ASP A 1 131 ? 7.036 0.111 -6.265 1.00 96.25 131 ASP A O 1
ATOM 940 N N . GLN A 1 132 ? 6.571 -2.038 -5.765 1.00 97.38 132 GLN A N 1
ATOM 941 C CA . GLN A 1 132 ? 7.948 -2.430 -5.496 1.00 97.38 132 GLN A CA 1
ATOM 942 C C . GLN A 1 132 ? 8.798 -2.433 -6.758 1.00 97.38 132 GLN A C 1
ATOM 944 O O . GLN A 1 132 ? 9.882 -1.854 -6.740 1.00 97.38 132 GLN A O 1
ATOM 949 N N . ALA A 1 133 ? 8.326 -3.062 -7.835 1.00 97.38 133 ALA A N 1
ATOM 950 C CA . ALA A 1 133 ? 9.055 -3.105 -9.097 1.00 97.38 133 ALA A CA 1
ATOM 951 C C . ALA A 1 133 ? 9.328 -1.689 -9.630 1.00 97.38 133 ALA A C 1
ATOM 953 O O . ALA A 1 133 ? 10.467 -1.376 -9.975 1.00 97.38 133 ALA A O 1
ATOM 954 N N . GLU A 1 134 ? 8.317 -0.815 -9.607 1.00 95.81 134 GLU A N 1
ATOM 955 C CA . GLU A 1 134 ? 8.449 0.602 -9.969 1.00 95.81 134 GLU A CA 1
ATOM 956 C C . GLU A 1 134 ? 9.515 1.302 -9.124 1.00 95.81 134 GLU A C 1
ATOM 958 O O . GLU A 1 134 ? 10.436 1.917 -9.659 1.00 95.81 134 GLU A O 1
ATOM 963 N N . THR A 1 135 ? 9.423 1.184 -7.795 1.00 94.75 135 THR A N 1
ATOM 964 C CA . THR A 1 135 ? 10.360 1.844 -6.882 1.00 94.75 135 THR A CA 1
ATOM 965 C C . THR A 1 135 ? 11.790 1.343 -7.058 1.00 94.75 135 THR A C 1
ATOM 967 O O . THR A 1 135 ? 12.716 2.153 -7.023 1.00 94.75 135 THR A O 1
ATOM 970 N N . VAL A 1 136 ? 11.996 0.040 -7.247 1.00 95.56 136 VAL A N 1
ATOM 971 C CA . VAL A 1 136 ? 13.334 -0.531 -7.452 1.00 95.56 136 VAL A CA 1
ATOM 972 C C . VAL A 1 136 ? 13.927 -0.048 -8.768 1.00 95.56 136 VAL A C 1
ATOM 974 O O . VAL A 1 136 ? 15.074 0.390 -8.772 1.00 95.56 136 VAL A O 1
ATOM 977 N N . LEU A 1 137 ? 13.148 -0.065 -9.853 1.00 95.25 137 LEU A N 1
ATOM 978 C CA . LEU A 1 137 ? 13.606 0.396 -11.161 1.00 95.25 137 LEU A CA 1
ATOM 979 C C . LEU A 1 137 ? 13.960 1.885 -11.143 1.00 95.25 137 LEU A C 1
ATOM 981 O O . LEU A 1 137 ? 15.057 2.256 -11.548 1.00 95.25 137 LEU A O 1
ATOM 985 N N . MET A 1 138 ? 13.069 2.727 -10.610 1.00 92.88 138 MET A N 1
ATOM 986 C CA . MET A 1 138 ? 13.326 4.163 -10.470 1.00 92.88 138 MET A CA 1
ATOM 987 C C . MET A 1 138 ? 14.612 4.418 -9.684 1.00 92.88 138 MET A C 1
ATOM 989 O O . MET A 1 138 ? 15.481 5.153 -10.137 1.00 92.88 138 MET A O 1
ATOM 993 N N . ARG A 1 139 ? 14.770 3.769 -8.524 1.00 92.50 139 ARG A N 1
ATOM 994 C CA . ARG A 1 139 ? 15.965 3.944 -7.692 1.00 92.50 139 ARG A CA 1
ATOM 995 C C . ARG A 1 139 ? 17.227 3.473 -8.404 1.00 92.50 139 ARG A C 1
ATOM 997 O O . ARG A 1 139 ? 18.231 4.171 -8.323 1.00 92.50 139 ARG A O 1
ATOM 1004 N N . ALA A 1 140 ? 17.178 2.329 -9.089 1.00 92.06 140 ALA A N 1
ATOM 1005 C CA . ALA A 1 140 ? 18.309 1.794 -9.844 1.00 92.06 140 ALA A CA 1
ATOM 1006 C C . ALA A 1 140 ? 18.818 2.798 -10.889 1.00 92.06 140 ALA A C 1
ATOM 1008 O O . ALA A 1 140 ? 20.020 3.035 -10.968 1.00 92.06 140 ALA A O 1
ATOM 1009 N N . LEU A 1 141 ? 17.900 3.430 -11.624 1.00 91.25 141 LEU A N 1
ATOM 1010 C CA . LEU A 1 141 ? 18.224 4.386 -12.684 1.00 91.25 141 LEU A CA 1
ATOM 1011 C C . LEU A 1 141 ? 18.638 5.770 -12.158 1.00 91.25 141 LEU A C 1
ATOM 1013 O O . LEU A 1 141 ? 19.349 6.491 -12.848 1.00 91.25 141 LEU A O 1
ATOM 1017 N N . SER A 1 142 ? 18.258 6.140 -10.933 1.00 86.62 142 SER A N 1
ATOM 1018 C CA . SER A 1 142 ? 18.633 7.421 -10.308 1.00 86.62 142 SER A CA 1
ATOM 1019 C C . SER A 1 142 ? 19.957 7.382 -9.523 1.00 86.62 142 SER A C 1
ATOM 1021 O O . SER A 1 142 ? 20.155 8.194 -8.622 1.00 86.62 142 SER A O 1
ATOM 1023 N N . GLY A 1 143 ? 20.862 6.440 -9.818 1.00 77.62 143 GLY A N 1
ATOM 1024 C CA . GLY A 1 143 ? 22.155 6.319 -9.128 1.00 77.62 143 GLY A CA 1
ATOM 1025 C C . GLY A 1 143 ? 22.071 5.575 -7.788 1.00 77.62 143 GLY A C 1
ATOM 1026 O O . GLY A 1 143 ? 22.553 6.056 -6.761 1.00 77.62 143 GLY A O 1
ATOM 1027 N N . ALA A 1 144 ? 21.424 4.403 -7.776 1.00 75.31 144 ALA A N 1
ATOM 1028 C CA . ALA A 1 144 ? 21.193 3.629 -6.557 1.00 75.31 144 ALA A CA 1
ATOM 1029 C C . ALA A 1 144 ? 22.476 3.240 -5.807 1.00 75.31 144 ALA A C 1
ATOM 1031 O O . ALA A 1 144 ? 23.395 2.629 -6.346 1.00 75.31 144 ALA A O 1
ATOM 1032 N N . THR A 1 145 ? 22.443 3.430 -4.488 1.00 82.94 145 THR A N 1
ATOM 1033 C CA . THR A 1 145 ? 23.288 2.660 -3.568 1.00 82.94 145 THR A CA 1
ATOM 1034 C C . THR A 1 145 ? 22.720 1.245 -3.385 1.00 82.94 145 THR A C 1
ATOM 1036 O O . THR A 1 145 ? 21.517 1.036 -3.579 1.00 82.94 145 THR A O 1
ATOM 1039 N N . PRO A 1 146 ? 23.512 0.273 -2.892 1.00 81.25 146 PRO A N 1
ATOM 1040 C CA . PRO A 1 146 ? 22.998 -1.053 -2.540 1.00 81.25 146 PRO A CA 1
ATOM 1041 C C . PRO A 1 146 ? 21.795 -1.004 -1.579 1.00 81.25 146 PRO A C 1
ATOM 1043 O O . PRO 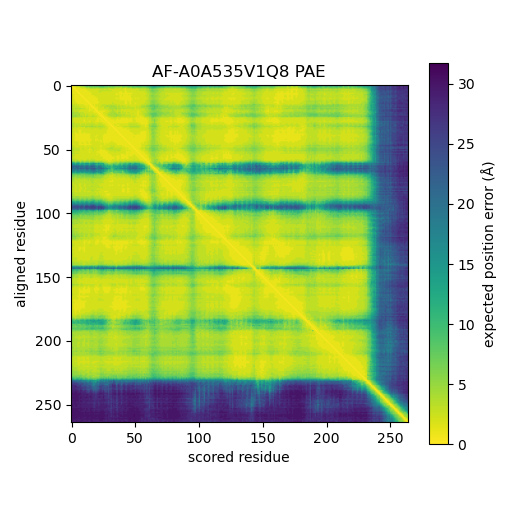A 1 146 ? 20.927 -1.868 -1.615 1.00 81.25 146 PRO A O 1
ATOM 1046 N N . ARG A 1 147 ? 21.691 0.031 -0.735 1.00 84.12 147 ARG A N 1
ATOM 1047 C CA . ARG A 1 147 ? 20.530 0.245 0.140 1.00 84.12 147 ARG A CA 1
ATOM 1048 C C . ARG A 1 147 ? 19.282 0.689 -0.623 1.00 84.12 147 ARG A C 1
ATOM 1050 O O . ARG A 1 147 ? 18.180 0.288 -0.269 1.00 84.12 147 ARG A O 1
ATOM 1057 N N . ALA A 1 148 ? 19.435 1.490 -1.674 1.00 85.88 148 ALA A N 1
ATOM 1058 C CA . ALA A 1 148 ? 18.312 1.950 -2.485 1.00 85.88 148 ALA A CA 1
ATOM 1059 C C . ALA A 1 148 ? 17.634 0.786 -3.235 1.00 85.88 148 ALA A C 1
ATOM 1061 O O . ALA A 1 148 ? 16.402 0.745 -3.316 1.00 85.88 148 ALA A O 1
ATOM 1062 N N . LEU A 1 149 ? 18.423 -0.199 -3.686 1.00 91.88 149 LEU A N 1
ATOM 1063 C CA . LEU A 1 149 ? 17.933 -1.407 -4.363 1.00 91.88 149 LEU A CA 1
ATOM 1064 C C . LEU A 1 149 ? 17.105 -2.332 -3.461 1.00 91.88 149 LEU A C 1
ATOM 1066 O O . LEU A 1 149 ? 16.322 -3.123 -3.970 1.00 91.88 149 LEU A O 1
ATOM 1070 N N . ALA A 1 150 ? 17.194 -2.189 -2.136 1.00 93.62 150 ALA A N 1
ATOM 1071 C CA . ALA A 1 150 ? 16.362 -2.923 -1.181 1.00 93.62 150 ALA A CA 1
ATOM 1072 C C . ALA A 1 150 ? 14.864 -2.545 -1.247 1.00 93.62 150 ALA A C 1
ATOM 1074 O O . ALA A 1 150 ? 14.037 -3.159 -0.572 1.00 93.62 150 ALA A O 1
ATOM 1075 N N . GLY A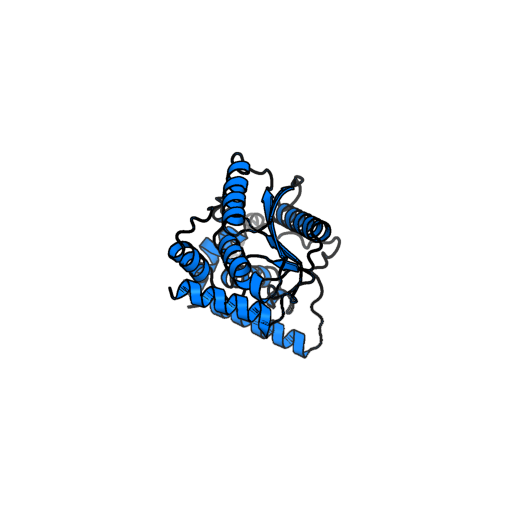 1 151 ? 14.490 -1.539 -2.050 1.00 93.75 151 GLY A N 1
ATOM 1076 C CA . GLY A 1 151 ? 13.103 -1.117 -2.253 1.00 93.75 151 GLY A CA 1
ATOM 1077 C C . GLY A 1 151 ? 12.419 -0.624 -0.971 1.00 93.75 151 GLY A C 1
ATOM 1078 O O . GLY A 1 151 ? 13.055 -0.072 -0.072 1.00 93.75 151 GLY A O 1
ATOM 1079 N N . MET A 1 152 ? 11.100 -0.771 -0.902 1.00 94.56 152 MET A N 1
ATOM 1080 C CA . MET A 1 152 ? 10.280 -0.514 0.281 1.00 94.56 152 MET A CA 1
ATOM 1081 C C . MET A 1 152 ? 10.290 -1.726 1.208 1.00 94.56 152 MET A C 1
ATOM 1083 O O . MET A 1 152 ? 9.951 -2.825 0.776 1.00 94.56 152 MET A O 1
ATOM 1087 N N . ALA A 1 153 ? 10.608 -1.529 2.483 1.00 94.00 153 ALA A N 1
ATOM 1088 C CA . ALA A 1 153 ? 10.489 -2.570 3.499 1.00 94.00 153 ALA A CA 1
ATOM 1089 C C . ALA A 1 153 ? 9.011 -2.837 3.878 1.00 94.00 153 ALA A C 1
ATOM 1091 O O . ALA A 1 153 ? 8.177 -1.924 3.785 1.00 94.00 153 ALA A O 1
ATOM 1092 N N . PRO A 1 154 ? 8.657 -4.059 4.328 1.00 95.12 154 PRO A N 1
ATOM 1093 C CA . PRO A 1 154 ? 7.319 -4.363 4.848 1.00 95.12 154 PRO A CA 1
ATOM 1094 C C . PRO A 1 154 ? 6.893 -3.445 6.001 1.00 95.12 154 PRO A C 1
ATOM 1096 O O . PRO A 1 154 ? 5.722 -3.074 6.086 1.00 95.12 154 PRO A O 1
ATOM 1099 N N . ARG A 1 155 ? 7.854 -3.024 6.833 1.00 94.94 155 ARG A N 1
ATOM 1100 C CA . ARG A 1 155 ? 7.697 -2.026 7.893 1.00 94.94 155 ARG A CA 1
ATOM 1101 C C . ARG A 1 155 ? 8.763 -0.942 7.743 1.00 94.94 155 ARG A C 1
ATOM 1103 O O . ARG A 1 155 ? 9.881 -1.216 7.343 1.00 94.94 155 ARG A O 1
ATOM 1110 N N . SER A 1 156 ? 8.410 0.308 8.015 1.00 92.81 156 SER A N 1
ATOM 1111 C CA . SER A 1 156 ? 9.360 1.420 8.124 1.00 92.81 156 SER A CA 1
ATOM 1112 C C . SER A 1 156 ? 8.823 2.407 9.154 1.00 92.81 156 SER A C 1
ATOM 1114 O O . SER A 1 156 ? 7.857 3.131 8.895 1.00 92.81 156 SER A O 1
ATOM 1116 N N . GLY A 1 157 ? 9.386 2.367 10.365 1.00 92.56 157 GLY A N 1
ATOM 1117 C CA . GLY A 1 157 ? 8.811 3.052 11.523 1.00 92.56 157 GLY A CA 1
ATOM 1118 C C . GLY A 1 157 ? 7.383 2.563 11.801 1.00 92.56 157 GLY A C 1
ATOM 1119 O O . GLY A 1 157 ? 7.170 1.377 12.059 1.00 92.56 157 GLY A O 1
ATOM 1120 N N . ARG A 1 158 ? 6.406 3.477 11.718 1.00 94.25 158 ARG A N 1
ATOM 1121 C CA . ARG A 1 158 ? 4.965 3.174 11.840 1.00 94.25 158 ARG A CA 1
ATOM 1122 C C . ARG A 1 158 ? 4.307 2.743 10.525 1.00 94.25 158 ARG A C 1
ATOM 1124 O O . ARG A 1 158 ? 3.180 2.269 10.545 1.00 94.25 158 ARG A O 1
ATOM 1131 N N . LEU A 1 159 ? 4.962 2.932 9.378 1.00 96.62 159 LEU A N 1
ATOM 1132 C CA . LEU A 1 159 ? 4.379 2.606 8.075 1.00 96.62 159 LEU A CA 1
ATOM 1133 C C . LEU A 1 159 ? 4.490 1.101 7.825 1.00 96.62 159 LEU A C 1
ATOM 1135 O O . LEU A 1 159 ? 5.599 0.566 7.799 1.00 96.62 159 LEU A O 1
ATOM 1139 N N . VAL A 1 160 ? 3.364 0.437 7.582 1.00 97.94 160 VAL A N 1
ATOM 1140 C CA . VAL A 1 160 ? 3.291 -1.003 7.300 1.00 97.94 160 VAL A CA 1
ATOM 1141 C C . VAL A 1 160 ? 2.648 -1.250 5.939 1.00 97.94 160 VAL A C 1
ATOM 1143 O O . VAL A 1 160 ? 1.767 -0.507 5.507 1.00 97.94 160 VAL A O 1
ATOM 1146 N N . ARG A 1 161 ? 3.104 -2.285 5.227 1.00 98.00 161 ARG A N 1
ATOM 1147 C CA . ARG A 1 161 ? 2.676 -2.597 3.851 1.00 98.00 161 ARG A CA 1
ATOM 1148 C C . ARG A 1 161 ? 2.215 -4.058 3.737 1.00 98.00 161 ARG A C 1
ATOM 1150 O O . ARG A 1 161 ? 2.943 -4.877 3.177 1.00 98.00 161 ARG A O 1
ATOM 1157 N N . PRO A 1 162 ? 1.025 -4.424 4.251 1.00 98.00 162 PRO A N 1
ATOM 1158 C CA . PRO A 1 162 ? 0.569 -5.819 4.253 1.00 98.00 162 PRO A CA 1
ATOM 1159 C C . PRO A 1 162 ? 0.389 -6.427 2.853 1.00 98.00 162 PRO A C 1
ATOM 1161 O O . PRO A 1 162 ? 0.481 -7.641 2.698 1.00 98.00 162 PRO A O 1
ATOM 1164 N N . LEU A 1 163 ? 0.166 -5.598 1.825 1.00 98.25 163 LEU A N 1
ATOM 1165 C CA . LEU A 1 163 ? -0.035 -6.047 0.442 1.00 98.25 163 LEU A CA 1
ATOM 1166 C C . LEU A 1 163 ? 1.261 -6.179 -0.373 1.00 98.25 163 LEU A C 1
ATOM 1168 O O . LEU A 1 163 ? 1.199 -6.535 -1.544 1.00 98.25 163 LEU A O 1
ATOM 1172 N N . LEU A 1 164 ? 2.441 -5.948 0.212 1.00 96.94 164 LEU A N 1
ATOM 1173 C CA . LEU A 1 164 ? 3.699 -5.816 -0.543 1.00 96.94 164 LEU A CA 1
ATOM 1174 C C . LEU A 1 164 ? 4.104 -7.075 -1.339 1.00 96.94 164 LEU A C 1
ATOM 1176 O O . LEU A 1 164 ? 4.911 -6.992 -2.261 1.00 96.94 164 LEU A O 1
ATOM 1180 N N . ARG A 1 165 ? 3.558 -8.245 -0.977 1.00 96.00 165 ARG A N 1
ATOM 1181 C CA . ARG A 1 165 ? 3.769 -9.538 -1.662 1.00 96.00 165 ARG A CA 1
ATOM 1182 C C . ARG A 1 165 ? 2.658 -9.905 -2.653 1.00 96.00 165 ARG A C 1
ATOM 1184 O O . ARG A 1 165 ? 2.722 -10.952 -3.299 1.00 96.00 165 ARG A O 1
ATOM 1191 N N . LEU A 1 166 ? 1.624 -9.078 -2.752 1.00 97.94 166 LEU A N 1
ATOM 1192 C CA . LEU A 1 166 ? 0.515 -9.230 -3.686 1.00 97.94 166 LEU A CA 1
ATOM 1193 C C . LEU A 1 166 ? 0.730 -8.309 -4.881 1.00 97.94 166 LEU A C 1
ATOM 1195 O O . LEU A 1 166 ? 1.287 -7.227 -4.748 1.00 97.94 166 LEU A O 1
ATOM 1199 N N . TRP A 1 167 ? 0.286 -8.746 -6.050 1.00 97.50 167 TRP A N 1
ATOM 1200 C CA . TRP A 1 167 ? 0.316 -7.958 -7.279 1.00 97.50 167 TRP A CA 1
ATOM 1201 C C . TRP A 1 167 ? -0.974 -7.147 -7.404 1.00 97.50 167 TRP A C 1
ATOM 1203 O O . TRP A 1 167 ? -2.012 -7.566 -6.896 1.00 97.50 167 TRP A O 1
ATOM 1213 N N . ARG A 1 168 ? -0.958 -6.048 -8.155 1.00 95.56 168 ARG A N 1
ATOM 1214 C CA . ARG A 1 168 ? -2.149 -5.228 -8.431 1.00 95.56 168 ARG A CA 1
ATOM 1215 C C . ARG A 1 168 ? -3.271 -6.020 -9.109 1.00 95.56 168 ARG A C 1
ATOM 1217 O O . ARG A 1 168 ? -4.449 -5.793 -8.871 1.00 95.56 168 ARG A O 1
ATOM 1224 N N . ARG A 1 169 ? -2.934 -7.031 -9.914 1.00 96.50 169 ARG A N 1
ATOM 1225 C CA . ARG A 1 169 ? -3.942 -7.967 -10.454 1.00 96.50 169 ARG A CA 1
ATOM 1226 C C . ARG A 1 169 ? -4.701 -8.732 -9.359 1.00 96.50 169 ARG A C 1
ATOM 1228 O O . ARG A 1 169 ? -5.830 -9.148 -9.581 1.00 96.50 169 ARG A O 1
ATOM 1235 N N . ASP A 1 170 ? -4.088 -8.929 -8.192 1.00 97.81 170 ASP A N 1
ATOM 1236 C CA . ASP A 1 170 ? -4.679 -9.673 -7.080 1.00 97.81 170 ASP A CA 1
ATOM 1237 C C . ASP A 1 170 ? -5.693 -8.814 -6.323 1.00 97.81 170 ASP A C 1
ATOM 1239 O O . ASP A 1 170 ? -6.745 -9.320 -5.943 1.00 97.81 170 ASP A O 1
ATOM 1243 N N . THR A 1 171 ? -5.398 -7.524 -6.142 1.00 97.62 171 THR A N 1
ATOM 1244 C CA . THR A 1 171 ? -6.304 -6.538 -5.531 1.00 97.62 171 THR A CA 1
ATOM 1245 C C . THR A 1 171 ? -7.462 -6.202 -6.470 1.00 97.62 171 THR A C 1
ATOM 1247 O O . THR A 1 171 ? -8.610 -6.201 -6.044 1.00 97.62 171 THR A O 1
ATOM 1250 N N . LEU A 1 172 ? -7.212 -6.058 -7.775 1.00 97.00 172 LEU A N 1
ATOM 1251 C CA . LEU A 1 172 ? -8.278 -5.912 -8.773 1.00 97.00 172 LEU A CA 1
ATOM 1252 C C . LEU A 1 172 ? -9.211 -7.130 -8.795 1.00 97.00 172 LEU A C 1
ATOM 1254 O O . LEU A 1 172 ? -10.429 -6.979 -8.740 1.00 97.00 172 LEU A O 1
ATOM 1258 N N . ALA A 1 173 ? -8.653 -8.346 -8.809 1.00 97.69 173 ALA A N 1
ATOM 1259 C CA . ALA A 1 173 ? -9.451 -9.568 -8.741 1.00 97.69 173 ALA A CA 1
ATOM 1260 C C . ALA A 1 173 ? -10.200 -9.707 -7.404 1.00 97.69 173 ALA A C 1
ATOM 1262 O O . ALA A 1 173 ? -11.266 -10.316 -7.365 1.00 97.69 173 ALA A O 1
ATOM 1263 N N . TYR A 1 174 ? -9.660 -9.160 -6.312 1.00 98.06 174 TYR A N 1
ATOM 1264 C CA . TYR A 1 174 ? -10.332 -9.096 -5.015 1.00 98.06 174 TYR A CA 1
ATOM 1265 C C . TYR A 1 174 ? -11.555 -8.180 -5.059 1.00 98.06 174 TYR A C 1
ATOM 1267 O O . TYR A 1 174 ? -12.645 -8.611 -4.684 1.00 98.06 174 TYR A O 1
ATOM 1275 N N . CYS A 1 175 ? -11.381 -6.952 -5.556 1.00 96.69 175 CYS A N 1
ATOM 1276 C CA . CYS A 1 175 ? -12.463 -5.986 -5.725 1.00 96.69 175 CYS A CA 1
ATOM 1277 C C . CYS A 1 175 ? -13.566 -6.548 -6.627 1.00 96.69 175 CYS A C 1
ATOM 1279 O O . CYS A 1 175 ? -14.716 -6.614 -6.202 1.00 96.69 175 CYS A O 1
ATOM 1281 N N . ALA A 1 176 ? -13.204 -7.059 -7.809 1.00 96.88 176 ALA A N 1
ATOM 1282 C CA . ALA A 1 176 ? -14.154 -7.635 -8.760 1.00 96.88 176 ALA A CA 1
ATOM 1283 C C . ALA A 1 176 ? -14.934 -8.814 -8.166 1.00 96.88 176 ALA A C 1
ATOM 1285 O O . ALA A 1 176 ? -16.139 -8.934 -8.359 1.00 96.88 176 ALA A O 1
ATOM 1286 N N . ALA A 1 177 ? -14.256 -9.674 -7.402 1.00 97.25 177 ALA A N 1
ATOM 1287 C CA . ALA A 1 177 ? -14.901 -10.778 -6.714 1.00 97.25 177 ALA A CA 1
ATOM 1288 C C . ALA A 1 177 ? -15.971 -10.253 -5.732 1.00 97.25 177 ALA A C 1
ATOM 1290 O O . ALA A 1 177 ? -17.095 -10.743 -5.726 1.00 97.25 177 ALA A O 1
ATOM 1291 N N . LEU A 1 178 ? -15.651 -9.255 -4.912 1.00 95.75 178 LEU A N 1
ATOM 1292 C CA . LEU A 1 178 ? -16.578 -8.740 -3.900 1.00 95.75 178 LEU A CA 1
ATOM 1293 C C . LEU A 1 178 ? -17.587 -7.707 -4.427 1.00 95.75 178 LEU A C 1
ATOM 1295 O O . LEU A 1 178 ? -18.356 -7.185 -3.624 1.00 95.75 178 LEU A O 1
ATOM 1299 N N . GLY A 1 179 ? -17.587 -7.411 -5.731 1.00 95.12 179 GLY A N 1
ATOM 1300 C CA . GLY A 1 179 ? -18.420 -6.353 -6.310 1.00 95.12 179 GLY A CA 1
ATOM 1301 C C . GLY A 1 179 ? -18.063 -4.959 -5.786 1.00 95.12 179 GLY A C 1
ATOM 1302 O O . GLY A 1 179 ? -18.929 -4.098 -5.701 1.00 95.12 179 GLY A O 1
ATOM 1303 N N . ILE A 1 180 ? -16.810 -4.753 -5.373 1.00 93.62 180 ILE A N 1
ATOM 1304 C CA . ILE A 1 180 ? -16.316 -3.448 -4.933 1.00 93.62 180 ILE A CA 1
ATOM 1305 C C . ILE A 1 180 ? -15.894 -2.670 -6.175 1.00 93.62 180 ILE A C 1
ATOM 1307 O O . ILE A 1 180 ? -15.054 -3.151 -6.939 1.00 93.62 180 ILE A O 1
ATOM 1311 N N . GLU A 1 181 ? -16.426 -1.463 -6.330 1.00 91.94 181 GLU A N 1
ATOM 1312 C CA . GLU A 1 181 ? -16.069 -0.523 -7.391 1.00 91.94 181 GLU A CA 1
ATOM 1313 C C . GLU A 1 181 ? -15.041 0.483 -6.849 1.00 91.94 181 GLU A C 1
ATOM 1315 O O . GLU A 1 181 ? -15.405 1.424 -6.143 1.00 91.94 181 GLU A O 1
ATOM 1320 N N . PRO A 1 182 ? -13.733 0.265 -7.078 1.00 90.62 182 PRO A N 1
ATOM 1321 C CA . PRO A 1 182 ? -12.717 1.196 -6.619 1.00 90.62 182 PRO A CA 1
ATOM 1322 C C . PRO A 1 182 ? -12.726 2.473 -7.458 1.00 90.62 182 PRO A C 1
ATOM 1324 O O . PRO A 1 182 ? -12.974 2.440 -8.663 1.00 90.62 182 PRO A O 1
ATOM 1327 N N . LEU A 1 183 ? -12.350 3.581 -6.826 1.00 89.75 183 LEU A N 1
ATOM 1328 C CA . LEU A 1 183 ? -12.106 4.838 -7.519 1.00 89.75 183 LEU A CA 1
ATOM 1329 C C . LEU A 1 183 ? -10.915 4.699 -8.472 1.00 89.75 183 LEU A C 1
ATOM 1331 O O . LEU A 1 183 ? -9.892 4.091 -8.128 1.00 89.75 183 LEU A O 1
ATOM 1335 N N . ASP A 1 184 ? -11.031 5.308 -9.647 1.00 81.12 184 ASP A N 1
ATOM 1336 C CA . ASP A 1 184 ? -9.911 5.491 -10.563 1.00 81.12 184 ASP A CA 1
ATOM 1337 C C . ASP A 1 184 ? -9.426 6.938 -10.491 1.00 81.12 184 ASP A C 1
ATOM 1339 O O . ASP A 1 184 ? -10.168 7.857 -10.822 1.00 81.12 184 ASP A O 1
ATOM 1343 N N . ASP A 1 185 ? -8.189 7.146 -10.036 1.00 77.25 185 ASP A N 1
ATOM 1344 C CA . ASP A 1 185 ? -7.574 8.475 -10.012 1.00 77.25 185 ASP A CA 1
ATOM 1345 C C . ASP A 1 185 ? -6.877 8.742 -11.359 1.00 77.25 185 ASP A C 1
ATOM 1347 O O . ASP A 1 185 ? -5.859 8.098 -11.651 1.00 77.25 185 ASP A O 1
ATOM 1351 N N . PRO A 1 186 ? -7.327 9.745 -12.143 1.00 72.19 186 PRO A N 1
ATOM 1352 C CA . PRO A 1 186 ? -6.711 10.118 -13.417 1.00 72.19 186 PRO A CA 1
ATOM 1353 C C . PRO A 1 186 ? -5.211 10.440 -13.328 1.00 72.19 186 PRO A C 1
ATOM 1355 O O . PRO A 1 186 ? -4.483 10.312 -14.313 1.00 72.19 186 PRO A O 1
ATOM 1358 N N . SER A 1 187 ? -4.709 10.846 -12.153 1.00 69.88 187 SER A N 1
ATOM 1359 C CA . SER A 1 187 ? -3.280 11.100 -11.925 1.00 69.88 187 SER A CA 1
ATOM 1360 C C . SER A 1 187 ? -2.426 9.843 -12.135 1.00 69.88 187 SER A C 1
ATOM 1362 O O . SER A 1 187 ? -1.269 9.947 -12.545 1.00 69.88 187 SER A O 1
ATOM 1364 N N . ASN A 1 188 ? -3.006 8.649 -11.965 1.00 78.88 188 ASN A N 1
ATOM 1365 C CA . ASN A 1 188 ? -2.333 7.375 -12.217 1.00 78.88 188 ASN A CA 1
ATOM 1366 C C . ASN A 1 188 ? -1.964 7.165 -13.689 1.00 78.88 188 ASN A C 1
ATOM 1368 O O . ASN A 1 188 ? -1.127 6.308 -13.978 1.00 78.88 188 ASN A O 1
ATOM 1372 N N . HIS A 1 189 ? -2.586 7.917 -14.599 1.00 79.88 189 HIS A N 1
ATOM 1373 C CA . HIS A 1 189 ? -2.392 7.829 -16.045 1.00 79.88 189 HIS A CA 1
ATOM 1374 C C . HIS A 1 189 ? -1.722 9.074 -16.635 1.00 79.88 189 HIS A C 1
ATOM 1376 O O . HIS A 1 189 ? -1.398 9.097 -17.820 1.00 79.88 189 HIS 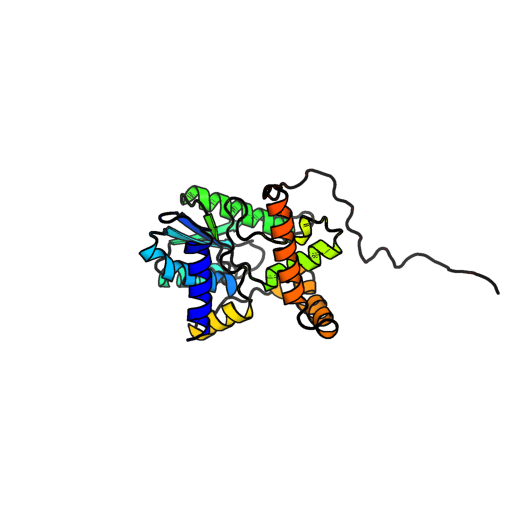A O 1
ATOM 1382 N N . ASP A 1 190 ? -1.456 10.095 -15.821 1.00 82.94 190 ASP A N 1
ATOM 1383 C CA . ASP A 1 190 ? -0.894 11.355 -16.294 1.00 82.94 190 ASP A CA 1
ATOM 1384 C C . ASP A 1 190 ? 0.598 11.187 -16.650 1.00 82.94 190 ASP A C 1
ATOM 1386 O O . ASP A 1 190 ? 1.410 10.861 -15.775 1.00 82.94 190 ASP A O 1
ATOM 1390 N N . PRO A 1 191 ? 0.996 11.385 -17.922 1.00 83.38 191 PRO A N 1
ATOM 1391 C CA . PRO A 1 191 ? 2.363 11.155 -18.375 1.00 83.38 191 PRO A CA 1
ATOM 1392 C C . PRO A 1 191 ? 3.358 12.185 -17.831 1.00 83.38 191 PRO A C 1
ATOM 1394 O O . PRO A 1 191 ? 4.561 11.959 -17.927 1.00 83.38 191 PRO A O 1
ATOM 1397 N N . ARG A 1 192 ? 2.906 13.293 -17.228 1.00 83.69 192 ARG A N 1
ATOM 1398 C CA . ARG A 1 192 ? 3.795 14.271 -16.574 1.00 83.69 192 ARG A CA 1
ATOM 1399 C C . ARG A 1 192 ? 4.498 13.681 -15.354 1.00 83.69 192 ARG A C 1
ATOM 1401 O O . ARG A 1 192 ? 5.526 14.194 -14.921 1.00 83.69 192 ARG A O 1
ATOM 1408 N N . PHE A 1 193 ? 3.965 12.594 -14.803 1.00 83.31 193 PHE A N 1
ATOM 1409 C CA . PHE A 1 193 ? 4.494 11.961 -13.609 1.00 83.31 193 PHE A CA 1
ATOM 1410 C C . PHE A 1 193 ? 5.424 10.795 -13.934 1.00 83.31 193 PHE A C 1
ATOM 1412 O O . PHE A 1 193 ? 5.035 9.835 -14.602 1.00 83.31 193 PHE A O 1
ATOM 1419 N N . LEU A 1 194 ? 6.637 10.825 -13.372 1.00 87.56 194 LEU A N 1
ATOM 1420 C CA . LEU A 1 194 ? 7.656 9.794 -13.595 1.00 87.56 194 LEU A CA 1
ATOM 1421 C C . LEU A 1 194 ? 7.130 8.388 -13.278 1.00 87.56 194 LEU A C 1
ATOM 1423 O O . LEU A 1 194 ? 7.348 7.454 -14.042 1.00 87.56 194 LEU A O 1
ATOM 1427 N N . ARG A 1 195 ? 6.384 8.230 -12.180 1.00 88.69 195 ARG A N 1
ATOM 1428 C CA . ARG A 1 195 ? 5.846 6.921 -11.783 1.00 88.69 195 ARG A CA 1
ATOM 1429 C C . ARG A 1 195 ? 4.809 6.378 -12.774 1.00 88.69 195 ARG A C 1
ATOM 1431 O O . ARG A 1 195 ? 4.802 5.180 -13.038 1.00 88.69 195 ARG A O 1
ATOM 1438 N N . SER A 1 196 ? 3.998 7.254 -13.369 1.00 90.31 196 SER A N 1
ATOM 1439 C CA . SER A 1 196 ? 3.056 6.902 -14.441 1.00 90.31 196 SER A CA 1
ATOM 1440 C C . SER A 1 196 ? 3.805 6.464 -15.706 1.00 90.31 196 SER A C 1
ATOM 1442 O O . SER A 1 196 ? 3.528 5.394 -16.248 1.00 90.31 196 SER A O 1
ATOM 1444 N N . GLN A 1 197 ? 4.845 7.205 -16.113 1.00 92.25 197 GLN A N 1
ATOM 1445 C CA . GLN A 1 197 ? 5.705 6.813 -17.238 1.00 92.25 197 GLN A CA 1
ATOM 1446 C C . GLN A 1 197 ? 6.386 5.457 -16.996 1.00 92.25 197 GLN A C 1
ATOM 1448 O O . GLN A 1 197 ? 6.422 4.607 -17.887 1.00 92.25 197 GLN A O 1
ATOM 1453 N N . VAL A 1 198 ? 6.885 5.216 -15.781 1.00 93.56 198 VAL A N 1
ATOM 1454 C CA . VAL A 1 198 ? 7.512 3.938 -15.420 1.00 93.56 198 VAL A CA 1
ATOM 1455 C C . VAL A 1 198 ? 6.505 2.790 -15.488 1.00 93.56 198 VAL A C 1
ATOM 1457 O O . VAL A 1 198 ? 6.807 1.750 -16.072 1.00 93.56 198 VAL A O 1
ATOM 1460 N N . ARG A 1 199 ? 5.304 2.979 -14.931 1.00 94.00 199 ARG A N 1
ATOM 1461 C CA . ARG A 1 199 ? 4.244 1.964 -14.893 1.00 94.00 199 ARG A CA 1
ATOM 1462 C C . ARG A 1 199 ? 3.730 1.595 -16.284 1.00 94.00 199 ARG A C 1
ATOM 1464 O O . ARG A 1 199 ? 3.591 0.405 -16.567 1.00 94.00 199 ARG A O 1
ATOM 1471 N N . HIS A 1 200 ? 3.454 2.597 -17.119 1.00 94.00 200 HIS A N 1
ATOM 1472 C CA . HIS A 1 200 ? 2.715 2.425 -18.376 1.00 94.00 200 HIS A CA 1
ATOM 1473 C C . HIS A 1 200 ? 3.590 2.369 -19.626 1.00 94.00 200 HIS A C 1
ATOM 1475 O O . HIS A 1 200 ? 3.122 1.892 -20.653 1.00 94.00 200 HIS A O 1
ATOM 1481 N N . ARG A 1 201 ? 4.844 2.837 -19.570 1.00 94.50 201 ARG A N 1
ATOM 1482 C CA . ARG A 1 201 ? 5.762 2.813 -20.723 1.00 94.50 201 ARG A CA 1
ATOM 1483 C C . ARG A 1 201 ? 6.997 1.964 -20.457 1.00 94.50 201 ARG A C 1
ATOM 1485 O O . ARG A 1 201 ? 7.239 0.999 -21.173 1.00 94.50 201 ARG A O 1
ATOM 1492 N N . LEU A 1 202 ? 7.754 2.284 -19.406 1.00 95.50 202 LEU A N 1
ATOM 1493 C CA . LEU A 1 202 ? 9.072 1.677 -19.203 1.00 95.50 202 LEU A CA 1
ATOM 1494 C C . LEU A 1 202 ? 9.001 0.205 -18.782 1.00 95.50 202 LEU A C 1
ATOM 1496 O O . LEU A 1 202 ? 9.684 -0.625 -19.368 1.00 95.50 202 LEU A O 1
ATOM 1500 N N . LEU A 1 203 ? 8.195 -0.136 -17.769 1.00 95.81 203 LEU A N 1
ATOM 1501 C CA . LEU A 1 203 ? 8.080 -1.521 -17.302 1.00 95.81 203 LEU A CA 1
ATOM 1502 C C . LEU A 1 203 ? 7.491 -2.466 -18.365 1.00 95.81 203 LEU A C 1
ATOM 1504 O O . LEU A 1 203 ? 8.029 -3.562 -18.497 1.00 95.81 203 LEU A O 1
ATOM 1508 N N . PRO A 1 204 ? 6.437 -2.096 -19.125 1.00 95.94 204 PRO A N 1
ATOM 1509 C CA . PRO A 1 204 ? 5.972 -2.902 -20.252 1.00 95.94 204 PRO A CA 1
ATOM 1510 C C . PRO A 1 204 ? 7.062 -3.146 -21.301 1.00 95.94 204 PRO A C 1
ATOM 1512 O O . PRO A 1 204 ? 7.356 -4.302 -21.584 1.00 95.94 204 PRO A O 1
ATOM 1515 N N . ALA A 1 205 ? 7.739 -2.094 -21.777 1.00 96.50 205 ALA A N 1
ATOM 1516 C CA . ALA A 1 205 ? 8.829 -2.229 -22.748 1.00 96.50 205 ALA A CA 1
ATOM 1517 C C . ALA A 1 205 ? 9.993 -3.082 -22.208 1.00 96.50 205 ALA A C 1
ATOM 1519 O O . ALA A 1 205 ? 10.580 -3.894 -22.921 1.00 96.50 205 ALA A O 1
ATOM 1520 N N . LEU A 1 206 ? 10.311 -2.952 -20.916 1.00 96.00 206 LEU A N 1
ATOM 1521 C CA . LEU A 1 206 ? 11.321 -3.786 -20.269 1.00 96.00 206 LEU A CA 1
ATOM 1522 C C . LEU A 1 206 ? 10.906 -5.263 -20.234 1.00 96.00 206 LEU A C 1
ATOM 1524 O O . LEU A 1 206 ? 11.763 -6.131 -20.375 1.00 96.00 206 LEU A O 1
ATOM 1528 N N . GLU A 1 207 ? 9.621 -5.565 -20.041 1.00 96.50 207 GLU A N 1
ATOM 1529 C CA . GLU A 1 207 ? 9.117 -6.942 -20.022 1.00 96.50 207 GLU A CA 1
ATOM 1530 C C . GLU A 1 207 ? 9.028 -7.590 -21.404 1.00 96.50 207 GLU A C 1
ATOM 1532 O O . GLU A 1 207 ? 9.124 -8.817 -21.476 1.00 96.50 207 GLU A O 1
ATOM 1537 N N . GLU A 1 208 ? 8.915 -6.802 -22.477 1.00 97.12 208 GLU A N 1
ATOM 1538 C CA . GLU A 1 208 ? 9.022 -7.295 -23.858 1.00 97.12 208 GLU A CA 1
ATOM 1539 C C . GLU A 1 208 ? 10.411 -7.884 -24.136 1.00 97.12 208 GLU A C 1
ATOM 1541 O O . GLU A 1 208 ? 10.529 -8.933 -24.768 1.00 97.12 208 GLU A O 1
ATOM 1546 N N . VAL A 1 209 ? 11.465 -7.251 -23.611 1.00 97.62 209 VAL A N 1
ATOM 1547 C CA . VAL A 1 209 ? 12.855 -7.710 -23.782 1.00 97.62 209 VAL A CA 1
ATOM 1548 C C . VAL A 1 209 ? 13.261 -8.718 -22.703 1.00 97.62 209 VAL A C 1
ATOM 1550 O O . VAL A 1 209 ? 13.935 -9.709 -22.982 1.00 97.62 209 VAL A O 1
ATOM 1553 N N . PHE A 1 210 ? 12.848 -8.487 -21.455 1.00 96.12 210 PHE A N 1
ATOM 1554 C CA . PHE A 1 210 ? 13.181 -9.319 -20.300 1.00 96.12 210 PHE A CA 1
ATOM 1555 C C . PHE A 1 210 ? 11.911 -9.875 -19.648 1.00 96.12 210 PHE A C 1
ATOM 1557 O O . PHE A 1 210 ? 11.387 -9.287 -18.694 1.00 96.12 210 PHE A O 1
ATOM 1564 N N . PRO A 1 211 ? 11.440 -11.061 -20.075 1.00 95.94 211 PRO A N 1
ATOM 1565 C CA . PRO A 1 211 ? 10.248 -11.667 -19.509 1.00 95.94 211 PRO A CA 1
ATOM 1566 C C . PRO A 1 211 ? 10.299 -11.764 -17.978 1.00 95.94 211 PRO A C 1
ATOM 1568 O O . PRO A 1 211 ? 11.281 -12.233 -17.377 1.00 95.94 211 PRO A O 1
ATOM 1571 N N . ALA A 1 212 ? 9.197 -11.333 -17.358 1.00 95.31 212 ALA A N 1
ATOM 1572 C CA . ALA A 1 212 ? 9.008 -11.233 -15.913 1.00 95.31 212 ALA A CA 1
ATOM 1573 C C . ALA A 1 212 ? 9.948 -10.239 -15.197 1.00 95.31 212 ALA A C 1
ATOM 1575 O O . ALA A 1 212 ? 10.259 -10.439 -14.017 1.00 95.31 212 ALA A O 1
ATOM 1576 N N . ALA A 1 213 ? 10.387 -9.166 -15.869 1.00 96.81 213 ALA A N 1
ATOM 1577 C CA . ALA A 1 213 ? 11.224 -8.121 -15.276 1.00 96.81 213 ALA A CA 1
ATOM 1578 C C . ALA A 1 213 ? 10.659 -7.584 -13.954 1.00 96.81 213 ALA A C 1
ATOM 1580 O O . ALA A 1 213 ? 11.412 -7.478 -12.984 1.00 96.81 213 ALA A O 1
ATOM 1581 N N . ARG A 1 214 ? 9.340 -7.349 -13.846 1.00 97.44 214 ARG A N 1
ATOM 1582 C CA . ARG A 1 214 ? 8.725 -6.900 -12.583 1.00 97.44 214 ARG A CA 1
ATOM 1583 C C . ARG A 1 214 ? 9.006 -7.873 -11.436 1.00 97.44 214 ARG A C 1
ATOM 1585 O O . ARG A 1 214 ? 9.432 -7.461 -10.359 1.00 97.44 214 ARG A O 1
ATOM 1592 N N . ARG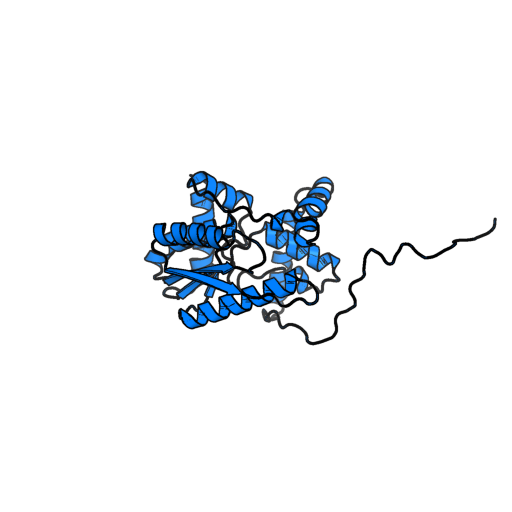 A 1 215 ? 8.846 -9.183 -11.668 1.00 97.25 215 ARG A N 1
ATOM 1593 C CA . ARG A 1 215 ? 9.139 -10.223 -10.659 1.00 97.25 215 ARG A CA 1
ATOM 1594 C C . ARG A 1 215 ? 10.615 -10.250 -10.284 1.00 97.25 215 ARG A C 1
ATOM 1596 O O . ARG A 1 215 ? 10.932 -10.386 -9.106 1.00 97.25 215 ARG A O 1
ATOM 1603 N N . ARG A 1 216 ? 11.508 -10.107 -11.267 1.00 97.25 216 ARG A N 1
ATOM 1604 C CA . ARG A 1 216 ? 12.961 -10.080 -11.039 1.00 97.25 216 ARG A CA 1
ATOM 1605 C C . ARG A 1 216 ? 13.376 -8.860 -10.214 1.00 97.25 216 ARG A C 1
ATOM 1607 O O . ARG A 1 216 ? 14.184 -9.010 -9.306 1.00 97.25 216 ARG A O 1
ATOM 1614 N N . LEU A 1 217 ? 12.780 -7.691 -10.457 1.00 96.88 217 LEU A N 1
ATOM 1615 C CA . LEU A 1 217 ? 13.009 -6.473 -9.667 1.00 96.88 217 LEU A CA 1
ATOM 1616 C C . LEU A 1 217 ? 12.539 -6.630 -8.212 1.00 96.88 217 LEU A C 1
ATOM 1618 O O . LEU A 1 217 ? 13.249 -6.243 -7.285 1.00 96.88 217 LEU A O 1
ATOM 1622 N N . VAL A 1 218 ? 11.373 -7.245 -7.991 1.00 97.44 218 VAL A N 1
ATOM 1623 C CA . VAL A 1 218 ? 10.891 -7.554 -6.633 1.00 97.44 218 VAL A CA 1
ATOM 1624 C C . VAL A 1 218 ? 11.838 -8.532 -5.928 1.00 97.44 218 VAL A C 1
ATOM 1626 O O . VAL A 1 218 ? 12.227 -8.286 -4.786 1.00 97.44 218 VAL A O 1
ATOM 1629 N N . ALA A 1 219 ? 12.259 -9.599 -6.615 1.00 96.38 219 ALA A N 1
ATOM 1630 C CA . ALA A 1 219 ? 13.207 -10.576 -6.079 1.00 96.38 219 ALA A CA 1
ATOM 1631 C C . ALA A 1 219 ? 14.579 -9.951 -5.767 1.00 96.38 219 ALA A C 1
ATOM 1633 O O . ALA A 1 219 ? 15.172 -10.271 -4.738 1.00 96.38 219 ALA A O 1
ATOM 1634 N N . LEU A 1 220 ? 15.054 -9.020 -6.603 1.00 95.38 220 LEU A N 1
ATOM 1635 C CA . LEU A 1 220 ? 16.271 -8.245 -6.357 1.00 95.38 220 LEU A CA 1
ATOM 1636 C C . LEU A 1 220 ? 16.165 -7.460 -5.045 1.00 95.38 220 LEU A C 1
ATOM 1638 O O . LEU A 1 220 ? 17.068 -7.543 -4.215 1.00 95.38 220 LEU A O 1
ATOM 1642 N N . ALA A 1 221 ? 15.054 -6.756 -4.817 1.00 95.31 221 ALA A N 1
ATOM 1643 C CA . ALA A 1 221 ? 14.853 -6.021 -3.570 1.00 95.31 221 ALA A CA 1
ATOM 1644 C C . ALA A 1 221 ? 14.793 -6.928 -2.341 1.00 95.31 221 ALA A C 1
ATOM 1646 O O . ALA A 1 221 ? 15.360 -6.594 -1.301 1.00 95.31 221 ALA A O 1
ATOM 1647 N N . GLU A 1 222 ? 14.127 -8.078 -2.443 1.00 93.69 222 GLU A N 1
ATOM 1648 C CA . GLU A 1 222 ? 14.091 -9.060 -1.360 1.00 93.69 222 GLU A CA 1
ATOM 1649 C C . GLU A 1 222 ? 15.473 -9.640 -1.053 1.00 93.69 222 GLU A C 1
ATOM 1651 O O . GLU A 1 222 ? 15.854 -9.703 0.115 1.00 93.69 222 GLU A O 1
ATOM 1656 N N . GLY A 1 223 ? 16.235 -10.025 -2.080 1.00 94.31 223 GLY A N 1
ATOM 1657 C CA . GLY A 1 223 ? 17.605 -10.511 -1.919 1.00 94.31 223 GLY A CA 1
ATOM 1658 C C . GLY A 1 223 ? 18.503 -9.454 -1.283 1.00 94.31 223 GLY A C 1
ATOM 1659 O O . GLY A 1 223 ? 19.215 -9.737 -0.321 1.00 94.31 223 GLY A O 1
ATOM 1660 N N . GLN A 1 224 ? 18.396 -8.211 -1.751 1.00 94.25 224 GLN A N 1
ATOM 1661 C CA . GLN A 1 224 ? 19.186 -7.105 -1.234 1.00 94.25 224 GLN A CA 1
ATOM 1662 C C . GLN A 1 224 ? 18.856 -6.776 0.228 1.00 94.25 224 GLN A C 1
ATOM 1664 O O . GLN A 1 224 ? 19.772 -6.523 1.009 1.00 94.25 224 GLN A O 1
ATOM 1669 N N . ARG A 1 225 ? 17.580 -6.832 0.635 1.00 90.75 225 ARG A N 1
ATOM 1670 C CA . ARG A 1 225 ? 17.195 -6.690 2.052 1.00 90.75 225 ARG A CA 1
ATOM 1671 C C . ARG A 1 225 ? 17.846 -7.750 2.929 1.00 90.75 225 ARG A C 1
ATOM 1673 O O . ARG A 1 225 ? 18.492 -7.389 3.905 1.00 90.75 225 ARG A O 1
ATOM 1680 N N . ARG A 1 226 ? 17.775 -9.026 2.534 1.00 90.50 226 ARG A N 1
ATOM 1681 C CA . ARG A 1 226 ? 18.393 -10.125 3.298 1.00 90.50 226 ARG A CA 1
ATOM 1682 C C . ARG A 1 226 ? 19.899 -9.929 3.471 1.00 90.50 226 ARG A C 1
ATOM 1684 O O . ARG A 1 226 ? 20.433 -10.199 4.541 1.00 90.50 226 ARG A O 1
ATOM 1691 N N . VAL A 1 227 ? 20.585 -9.433 2.438 1.00 92.06 227 VAL A N 1
ATOM 1692 C CA . VAL A 1 227 ? 22.022 -9.116 2.514 1.00 92.06 227 VAL A CA 1
ATOM 1693 C C . VAL A 1 227 ? 22.297 -7.986 3.511 1.00 92.06 227 VAL A C 1
ATOM 1695 O O . VAL A 1 227 ? 23.270 -8.061 4.258 1.00 92.06 227 VAL A O 1
ATOM 1698 N N . LEU A 1 228 ? 21.467 -6.940 3.538 1.00 88.44 228 LEU A N 1
ATOM 1699 C CA . LEU A 1 228 ? 21.626 -5.819 4.473 1.00 88.44 228 LEU A CA 1
ATOM 1700 C C . LEU A 1 228 ? 21.318 -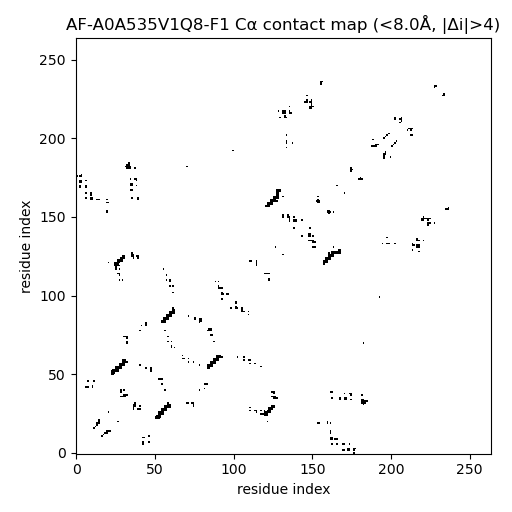6.224 5.921 1.00 88.44 228 LEU A C 1
ATOM 1702 O O . LEU A 1 228 ? 22.071 -5.851 6.820 1.00 88.44 228 LEU A O 1
ATOM 1706 N N . GLU A 1 229 ? 20.270 -7.024 6.129 1.00 85.69 229 GLU A N 1
ATOM 1707 C CA . GLU A 1 229 ? 19.893 -7.594 7.430 1.00 85.69 229 GLU A CA 1
ATOM 1708 C C . GLU A 1 229 ? 21.014 -8.480 7.991 1.00 85.69 229 GLU A C 1
ATOM 1710 O O . GLU A 1 229 ? 21.434 -8.297 9.132 1.00 85.69 229 GLU A O 1
ATOM 1715 N N . ALA A 1 230 ? 21.578 -9.374 7.169 1.00 87.25 230 ALA A N 1
ATOM 1716 C CA . ALA A 1 230 ? 22.689 -10.242 7.568 1.00 87.25 230 ALA A CA 1
ATOM 1717 C C . ALA A 1 230 ? 23.966 -9.465 7.935 1.00 87.25 230 ALA A C 1
ATOM 1719 O O . ALA A 1 230 ? 24.787 -9.946 8.711 1.00 87.25 230 ALA A O 1
ATOM 1720 N N . ARG A 1 231 ? 24.139 -8.254 7.393 1.00 84.38 231 ARG A N 1
ATOM 1721 C CA . ARG A 1 231 ? 25.264 -7.357 7.700 1.00 84.38 231 ARG A CA 1
ATOM 1722 C C . ARG A 1 231 ? 25.016 -6.470 8.924 1.00 84.38 231 ARG A C 1
ATOM 1724 O O . ARG A 1 231 ? 25.858 -5.629 9.225 1.00 84.38 231 ARG A O 1
ATOM 1731 N N . GLY A 1 232 ? 23.877 -6.618 9.606 1.00 72.81 232 GLY A N 1
ATOM 1732 C CA . GLY A 1 232 ? 23.542 -5.835 10.795 1.00 72.81 232 GLY A CA 1
ATOM 1733 C C . GLY A 1 232 ? 23.331 -4.346 10.515 1.00 72.81 232 GLY A C 1
ATOM 1734 O O . GLY A 1 232 ? 23.450 -3.535 11.428 1.00 72.81 232 GLY A O 1
ATOM 1735 N N . VAL A 1 233 ? 23.039 -3.958 9.268 1.00 60.12 233 VAL A N 1
ATOM 1736 C CA . VAL A 1 233 ? 22.726 -2.563 8.933 1.00 60.12 233 VAL A CA 1
ATOM 1737 C C . VAL A 1 233 ? 21.256 -2.320 9.293 1.00 60.12 233 VAL A C 1
ATOM 1739 O O . VAL A 1 233 ? 20.389 -2.841 8.589 1.00 60.12 233 VAL A O 1
ATOM 1742 N N . PRO A 1 234 ? 20.928 -1.547 10.349 1.00 55.41 234 PRO A N 1
ATOM 1743 C CA . PRO A 1 234 ? 19.539 -1.360 10.756 1.00 55.41 234 PRO A CA 1
ATOM 1744 C C . PRO A 1 234 ? 18.711 -0.682 9.656 1.00 55.41 234 PRO A C 1
ATOM 1746 O O . PRO A 1 234 ? 19.217 0.159 8.893 1.00 55.41 234 PRO A O 1
ATOM 1749 N N . GLU A 1 235 ? 17.414 -1.016 9.609 1.00 52.12 235 GLU A N 1
ATOM 1750 C CA . GLU A 1 235 ? 16.377 -0.367 8.796 1.00 52.12 235 GLU A CA 1
ATOM 1751 C C . GLU A 1 235 ? 16.163 1.092 9.244 1.00 52.12 235 GLU A C 1
ATOM 1753 O O . GLU A 1 235 ? 15.192 1.464 9.889 1.00 52.12 235 GLU A O 1
ATOM 1758 N N . GLY A 1 236 ? 17.128 1.945 8.928 1.00 44.94 236 GLY A N 1
ATOM 1759 C CA . GLY A 1 236 ? 17.052 3.389 9.056 1.00 44.94 236 GLY A CA 1
ATOM 1760 C C . GLY A 1 236 ? 15.864 3.946 8.282 1.00 44.94 236 GLY A C 1
ATOM 1761 O O . GLY A 1 236 ? 15.705 3.679 7.087 1.00 44.94 236 GLY A O 1
ATOM 1762 N N . GLU A 1 237 ? 15.070 4.716 9.019 1.00 39.56 237 GLU A N 1
ATOM 1763 C CA . GLU A 1 237 ? 14.079 5.685 8.568 1.00 39.56 237 GLU A CA 1
ATOM 1764 C C . GLU A 1 237 ? 14.510 6.355 7.256 1.00 39.56 237 GLU A C 1
ATOM 1766 O O . GLU A 1 237 ? 15.695 6.638 7.057 1.00 39.56 237 GLU A O 1
ATOM 1771 N N . GLU A 1 238 ? 13.548 6.662 6.381 1.00 38.56 238 GLU A N 1
ATOM 1772 C CA . GLU A 1 238 ? 13.715 7.666 5.324 1.00 38.56 238 GLU A CA 1
ATOM 1773 C C . GLU A 1 238 ? 14.034 9.026 5.985 1.00 38.56 238 GLU A C 1
ATOM 1775 O O . GLU A 1 238 ? 13.189 9.912 6.065 1.00 38.56 238 GLU A O 1
ATOM 1780 N N . ARG A 1 239 ? 15.250 9.197 6.519 1.00 33.84 239 ARG A N 1
ATOM 1781 C CA . ARG A 1 239 ? 15.788 10.505 6.869 1.00 33.84 239 ARG A CA 1
ATOM 1782 C C . ARG A 1 239 ? 16.015 11.207 5.549 1.00 33.84 239 ARG A C 1
ATOM 1784 O O . ARG A 1 239 ? 16.911 10.833 4.787 1.00 33.84 239 ARG A O 1
ATOM 1791 N N . GLY A 1 240 ? 15.162 12.191 5.273 1.00 33.50 240 GLY A N 1
ATOM 1792 C CA . GLY A 1 240 ? 15.476 13.232 4.311 1.00 33.50 240 GLY A CA 1
ATOM 1793 C C . GLY A 1 240 ? 16.877 13.729 4.633 1.00 33.50 240 GLY A C 1
ATOM 1794 O O . GLY A 1 240 ? 17.138 14.184 5.744 1.00 33.50 240 GLY A O 1
ATOM 1795 N N . ARG A 1 241 ? 17.807 13.536 3.698 1.00 32.25 241 ARG A N 1
ATOM 1796 C CA . ARG A 1 241 ? 19.079 14.239 3.761 1.00 32.25 241 ARG A CA 1
ATOM 1797 C C . ARG A 1 241 ? 18.759 15.700 3.509 1.00 32.25 241 ARG A C 1
ATOM 1799 O O . ARG A 1 241 ? 18.240 16.030 2.444 1.00 32.25 241 ARG A O 1
ATOM 1806 N N . ASP A 1 242 ? 19.073 16.537 4.484 1.00 30.98 242 ASP A N 1
ATOM 1807 C CA . ASP A 1 242 ? 19.233 17.962 4.268 1.00 30.98 242 ASP A CA 1
ATOM 1808 C C . ASP A 1 242 ? 20.094 18.209 3.020 1.00 30.98 242 ASP A C 1
ATOM 1810 O O . ASP A 1 242 ? 21.229 17.743 2.898 1.00 30.98 242 ASP A O 1
ATOM 1814 N N . GLY A 1 243 ? 19.525 18.968 2.088 1.00 34.12 243 GLY A N 1
ATOM 1815 C CA . GLY A 1 243 ? 20.150 20.228 1.706 1.00 34.12 243 GLY A CA 1
ATOM 1816 C C . GLY A 1 243 ? 21.200 20.241 0.601 1.00 34.12 243 GLY A C 1
ATOM 1817 O O . GLY A 1 243 ? 21.736 21.315 0.362 1.00 34.12 243 GLY A O 1
ATOM 1818 N N . ARG A 1 244 ? 21.484 19.143 -0.112 1.00 26.69 244 ARG A N 1
ATOM 1819 C CA . ARG A 1 244 ? 22.137 19.216 -1.440 1.00 26.69 244 ARG A CA 1
ATOM 1820 C C . ARG A 1 244 ? 21.562 18.159 -2.376 1.00 26.69 244 ARG A C 1
ATOM 1822 O O . ARG A 1 244 ? 21.976 17.002 -2.357 1.00 26.69 244 ARG A O 1
ATOM 1829 N N . MET A 1 245 ? 20.582 18.565 -3.182 1.00 28.73 245 MET A N 1
ATOM 1830 C CA . MET A 1 245 ? 20.226 17.834 -4.393 1.00 28.73 245 MET A CA 1
ATOM 1831 C C . MET A 1 245 ? 21.445 17.836 -5.317 1.00 28.73 245 MET A C 1
ATOM 1833 O O . MET A 1 245 ? 21.972 18.898 -5.639 1.00 28.73 245 MET A O 1
ATOM 1837 N N . ALA A 1 246 ? 21.868 16.651 -5.759 1.00 30.11 246 ALA A N 1
ATOM 1838 C CA . ALA A 1 246 ? 22.440 16.556 -7.092 1.00 30.11 246 ALA A CA 1
ATOM 1839 C C . ALA A 1 246 ? 21.375 17.107 -8.050 1.00 30.11 246 ALA A C 1
ATOM 1841 O O . ALA A 1 246 ? 20.206 16.719 -7.943 1.00 30.11 246 ALA A O 1
ATOM 1842 N N . GLU A 1 247 ? 21.757 18.073 -8.884 1.00 27.19 247 GLU A N 1
ATOM 1843 C CA . GLU A 1 247 ? 20.852 18.689 -9.849 1.00 27.19 247 GLU A CA 1
ATOM 1844 C C . GLU A 1 247 ? 20.102 17.605 -10.638 1.00 27.19 247 GLU A C 1
ATOM 1846 O O . GLU A 1 247 ? 20.695 16.583 -11.001 1.00 27.19 247 GLU A O 1
ATOM 1851 N N . PRO A 1 248 ? 18.799 17.789 -10.908 1.00 30.33 248 PRO A N 1
ATOM 1852 C CA . PRO A 1 248 ? 18.109 16.908 -11.826 1.00 30.33 248 PRO A CA 1
ATOM 1853 C C . PRO A 1 248 ? 18.795 17.037 -13.187 1.00 30.33 248 PRO A C 1
ATOM 1855 O O . PRO A 1 248 ? 18.852 18.126 -13.760 1.00 30.33 248 PRO A O 1
ATOM 1858 N N . VAL A 1 249 ? 19.311 15.925 -13.713 1.00 34.91 249 VAL A N 1
ATOM 1859 C CA . VAL A 1 249 ? 19.693 15.845 -15.123 1.00 34.91 249 VAL A CA 1
ATOM 1860 C C . VAL A 1 249 ? 18.402 16.012 -15.919 1.00 34.91 249 VAL A C 1
ATOM 1862 O O . VAL A 1 249 ? 17.608 15.083 -16.058 1.00 34.91 249 VAL A O 1
ATOM 1865 N N . HIS A 1 250 ? 18.151 17.245 -16.353 1.00 32.44 250 HIS A N 1
ATOM 1866 C CA . HIS A 1 250 ? 17.054 17.587 -17.242 1.00 32.44 250 HIS A CA 1
ATOM 1867 C C . HIS A 1 250 ? 17.273 16.849 -18.572 1.00 32.44 250 HIS A C 1
ATOM 1869 O O . HIS A 1 250 ? 18.337 17.020 -19.171 1.00 32.44 250 HIS A O 1
ATOM 1875 N N . PRO A 1 251 ? 16.293 16.083 -19.082 1.00 39.25 251 PRO A N 1
ATOM 1876 C CA . PRO A 1 251 ? 16.415 15.446 -20.393 1.00 39.25 251 PRO A CA 1
ATOM 1877 C C . PRO A 1 251 ? 16.428 16.452 -21.563 1.00 39.25 251 PRO A C 1
ATOM 1879 O O . PRO A 1 251 ? 16.755 16.066 -22.677 1.00 39.25 251 PRO A O 1
ATOM 1882 N N . ASP A 1 252 ? 16.167 17.742 -21.313 1.00 35.12 252 ASP A N 1
ATOM 1883 C CA . ASP A 1 252 ? 16.118 18.805 -22.334 1.00 35.12 252 ASP A CA 1
ATOM 1884 C C . ASP A 1 252 ? 17.416 19.621 -22.491 1.00 35.12 252 ASP A C 1
ATOM 1886 O O . ASP A 1 252 ? 17.436 20.611 -23.216 1.00 35.12 252 ASP A O 1
ATOM 1890 N N . ARG A 1 253 ? 18.525 19.237 -21.841 1.00 35.34 253 ARG A N 1
ATOM 1891 C CA . ARG A 1 253 ? 19.827 19.924 -22.015 1.00 35.34 253 ARG A CA 1
ATOM 1892 C C . ARG A 1 253 ? 20.823 19.209 -22.933 1.00 35.34 253 ARG A C 1
ATOM 1894 O O . ARG A 1 253 ? 21.930 19.701 -23.105 1.00 35.34 253 ARG A O 1
ATOM 1901 N N . ALA A 1 254 ? 20.440 18.090 -23.550 1.00 35.22 254 ALA A N 1
ATOM 1902 C CA . ALA A 1 254 ? 21.312 17.308 -24.436 1.00 35.22 254 ALA A CA 1
ATOM 1903 C C . ALA A 1 254 ? 21.013 17.489 -25.941 1.00 35.22 254 ALA A C 1
ATOM 1905 O O . ALA A 1 254 ? 21.395 16.646 -26.747 1.00 35.22 254 ALA A O 1
ATOM 1906 N N . LEU A 1 255 ? 20.338 18.574 -26.333 1.00 36.56 255 LEU A N 1
ATOM 1907 C CA . LEU A 1 255 ? 20.122 18.941 -27.740 1.00 36.56 255 LEU A CA 1
ATOM 1908 C C . LEU A 1 255 ? 20.534 20.394 -27.997 1.00 36.56 255 LEU A C 1
ATOM 1910 O O . LEU A 1 255 ? 19.765 21.199 -28.509 1.00 36.56 255 LEU A O 1
ATOM 1914 N N . SER A 1 256 ? 21.762 20.737 -27.623 1.00 37.50 256 SER A N 1
ATOM 1915 C CA . SER A 1 256 ? 22.451 21.914 -28.153 1.00 37.50 256 SER A CA 1
ATOM 1916 C C . SER A 1 256 ? 23.946 21.786 -27.879 1.00 37.50 256 SER A C 1
ATOM 1918 O O . SER A 1 256 ? 24.474 22.456 -26.996 1.00 37.50 256 SER A O 1
ATOM 1920 N N . ASP A 1 257 ? 24.617 20.906 -28.615 1.00 32.88 257 ASP A N 1
ATOM 1921 C CA . ASP A 1 257 ? 26.059 21.033 -28.816 1.00 32.88 257 ASP A CA 1
ATOM 1922 C C . ASP A 1 257 ? 26.323 20.963 -30.330 1.00 32.88 257 ASP A C 1
ATOM 1924 O O . ASP A 1 257 ? 25.962 19.965 -30.966 1.00 32.88 257 ASP A O 1
ATOM 1928 N N . PRO A 1 258 ? 26.812 22.044 -30.961 1.00 36.91 258 PRO A N 1
ATOM 1929 C CA . PRO A 1 258 ? 27.071 22.071 -32.389 1.00 36.91 258 PRO A CA 1
ATOM 1930 C C . PRO A 1 258 ? 28.417 21.408 -32.723 1.00 36.91 258 PRO A C 1
ATOM 1932 O O . PRO A 1 258 ? 29.430 21.671 -32.088 1.00 36.91 258 PRO A O 1
ATOM 1935 N N . MET A 1 259 ? 28.405 20.640 -33.815 1.00 34.12 259 MET A N 1
ATOM 1936 C CA . MET A 1 259 ? 29.555 20.228 -34.634 1.00 34.12 259 MET A CA 1
ATOM 1937 C C . MET A 1 259 ? 30.560 19.228 -34.037 1.00 34.12 259 MET A C 1
ATOM 1939 O O . MET A 1 259 ? 31.580 19.581 -33.451 1.00 34.12 259 MET A O 1
ATOM 1943 N N . LEU A 1 260 ? 30.352 17.959 -34.391 1.00 37.88 260 LEU A N 1
ATOM 1944 C CA . LEU A 1 260 ? 31.454 17.078 -34.777 1.00 37.88 260 LEU A CA 1
ATOM 1945 C C . LEU A 1 260 ? 31.878 17.459 -36.200 1.00 37.88 260 LEU A C 1
ATOM 1947 O O . LEU A 1 260 ? 31.187 17.111 -37.154 1.00 37.88 260 LEU A O 1
ATOM 1951 N N . ASP A 1 261 ? 32.997 18.167 -36.322 1.00 37.19 261 ASP A N 1
ATOM 1952 C CA . ASP A 1 261 ? 33.742 18.311 -37.572 1.00 37.19 261 ASP A CA 1
ATOM 1953 C C . ASP A 1 261 ? 35.057 17.541 -37.403 1.00 37.19 261 ASP A C 1
ATOM 1955 O O . ASP A 1 261 ? 35.886 17.878 -36.555 1.00 37.19 261 ASP A O 1
ATOM 1959 N N . CYS A 1 262 ? 35.234 16.469 -38.173 1.00 35.50 262 CYS A N 1
ATOM 1960 C CA . CYS A 1 262 ? 36.508 15.767 -38.304 1.00 35.50 262 CYS A CA 1
ATOM 1961 C C . CYS A 1 262 ? 36.742 15.531 -39.809 1.00 35.50 262 CYS A C 1
ATOM 1963 O O . CYS A 1 262 ? 35.901 14.876 -40.431 1.00 35.50 262 CYS A O 1
ATOM 1965 N N . PRO A 1 263 ? 37.802 16.098 -40.417 1.00 50.97 263 PRO A N 1
ATOM 1966 C CA . PRO A 1 263 ? 38.072 15.983 -41.851 1.00 50.97 263 PRO A CA 1
ATOM 1967 C C . PRO A 1 263 ? 38.914 14.715 -42.164 1.00 50.97 263 PRO A C 1
ATOM 1969 O O . PRO A 1 263 ? 39.283 14.001 -41.230 1.00 50.97 263 PRO A O 1
ATOM 1972 N N . PRO A 1 264 ? 39.152 14.403 -43.458 1.00 58.97 264 PRO A N 1
ATOM 1973 C CA . PRO A 1 264 ? 38.931 13.088 -44.079 1.00 58.97 264 PRO A CA 1
ATOM 1974 C C . PRO A 1 264 ? 39.936 11.982 -43.741 1.00 58.97 264 PRO A C 1
ATOM 1976 O O . PRO A 1 264 ? 41.120 12.289 -43.480 1.00 58.97 264 PRO A O 1
#

Radius of gyration: 20.17 Å; Cα contacts (8 Å, |Δi|>4): 372; chains: 1; bounding box: 59×43×64 Å

Mean predicted aligned error: 8.78 Å